Protein AF-A0A2T2XGL0-F1 (afdb_monomer_lite)

Foldseek 3Di:
DDPPDDPCPPPDLVRLLVVALVPDQPLAQVSLVSLLVSLVPDDPVNLVVLVVVLVPPPDDLSSNVSSLSSNLSNCLVVVPLVVNVVSCVPCVVVCVPRLQSLVSLLSNLVVDPDPVSLVSNLVSLLSSCVSNVQHLVSLLSNLQSLLVCVLVVHDDDPVSLVSSLVSLVSSCVNPVLQLSSLQSNLSSCLSVVNLVSSLVSLVSSLVSQDPVDPCRVVVNVVSVVSNVSSVVSNVVVVVVVVVVVVVVVVVVVVVVVVVVVVVVVVVVVVVVLVVVLVVVLVVLVVVLVVCLVVVLVVLVVPDDPVLSVLVSLLSQLVSLLVSLVVVVVSDDPDDDDDVVSVVSNVSSVVSNVVSVPD

Secondary structure (DSSP, 8-state):
------TTTTS-HHHHHHHHHTS--TTSHHHHHHHHHHHTT--HHHHHHHHHHHHSTTS-HHHHHHHHHHHHHHHHHTT-HHHHHHHHHHHHHHHTTSTTHHHHHHHHHTTS-SHHHHHHHHHHHHHHHHH-TT-HHHHHHHHHHHHHHHHTT----HHHHHHHHHHHHHHHHH-SS-HHHHHHHHHHHHHTT-HHHHHHHHHHHHHH--TTSTTHHHHHHHHHHHHHHHHHHHHHHHHHHHHHHHHHHHHHHHHHHHHHHHHHHHHHHHHHHHHHHHHHHHHHHHHHHHHHHHHHHHHHHHS-HHHHHHHHHHHHHHHHHHHHHHHHHTSPTT----HHHHHHHHHHHHHHHHHH--

Sequence (358 aa):
MDTHTPPWSNDSVDDAISAIVTDNDPSTREFEHRLTTIATHLTLNDVNALEERLLKESASPTMRYILFYLLHIYYRRTHNYAPLKSLMDRYSQEFQQQPSFPHLLSLFYRQTDSVQANEQALEEAQLASQNCPRHAGVLNNFAEIVATLGERDQEISSHTLEEAMTAIQEAIVLDRSYPKFYCTKGRLMALSGDYDAARSLIQQAINLEDATESDYAVRLGDYQSYLLAVLIMKFKRDLHAEVTQAHQDIASHRHSIDETLTKQQAALDSTLSSAQSSNLQFLGFFTALLSFVVGSTQILSHEPLAVAEHLIMTLGGVMLMVLVGFTMVMRPAGQSWPKSYWAGLAVGVMLTLGGLVH

pLDDT: mean 89.21, std 11.61, range [30.72, 98.69]

InterPro domains:
  IPR011990 Tetratricopeptide-like helical domain superfamily [G3DSA:1.25.40.10] (66-252)
  IPR011990 Tetratricopeptide-like helical domain superfamily [SSF48452] (118-210)

Organism: NCBI:txid453960

Structure (mmCIF, N/CA/C/O backbone):
data_AF-A0A2T2XGL0-F1
#
_entry.id   AF-A0A2T2XGL0-F1
#
loop_
_atom_site.group_PDB
_atom_site.id
_atom_site.type_symbol
_atom_site.label_atom_id
_atom_site.label_alt_id
_atom_site.label_comp_id
_atom_site.label_asym_id
_atom_site.label_entity_id
_atom_site.label_seq_id
_atom_site.pdbx_PDB_ins_code
_atom_site.Cartn_x
_atom_site.Cartn_y
_atom_site.Cartn_z
_atom_site.occupancy
_atom_site.B_iso_or_equiv
_atom_site.auth_seq_id
_atom_site.auth_comp_id
_atom_site.auth_asym_id
_atom_site.auth_atom_id
_atom_site.pdbx_PDB_model_num
ATOM 1 N N . MET A 1 1 ? 19.100 -29.964 -22.702 1.00 39.34 1 MET A N 1
ATOM 2 C CA . MET A 1 1 ? 19.781 -29.705 -23.985 1.00 39.34 1 MET A CA 1
ATOM 3 C C . MET A 1 1 ? 18.697 -29.290 -24.951 1.00 39.34 1 MET A C 1
ATOM 5 O O . MET A 1 1 ? 17.966 -30.151 -25.405 1.00 39.34 1 MET A O 1
ATOM 9 N N . ASP A 1 2 ? 18.512 -27.977 -25.038 1.00 30.72 2 ASP A N 1
ATOM 10 C CA . ASP A 1 2 ? 17.940 -27.188 -26.137 1.00 30.72 2 ASP A CA 1
ATOM 11 C C . ASP A 1 2 ? 17.823 -25.772 -25.569 1.00 30.72 2 ASP A C 1
ATOM 13 O O . ASP A 1 2 ? 16.795 -25.325 -25.070 1.00 30.72 2 ASP A O 1
ATOM 17 N N . THR A 1 3 ? 18.978 -25.109 -25.497 1.00 34.31 3 THR A N 1
ATOM 18 C CA . THR A 1 3 ? 19.045 -23.676 -25.237 1.00 34.31 3 THR A CA 1
ATOM 19 C C . THR A 1 3 ? 18.507 -23.002 -26.486 1.00 34.31 3 THR A C 1
ATOM 21 O O . THR A 1 3 ? 19.216 -22.918 -27.488 1.00 34.31 3 THR A O 1
ATOM 24 N N . HIS A 1 4 ? 17.250 -22.569 -26.448 1.00 34.41 4 HIS A N 1
ATOM 25 C CA . HIS A 1 4 ? 16.727 -21.618 -27.416 1.00 34.41 4 HIS A CA 1
ATOM 26 C C . HIS A 1 4 ? 17.562 -20.336 -27.314 1.00 34.41 4 HIS A C 1
ATOM 28 O O . HIS A 1 4 ? 17.281 -19.450 -26.513 1.00 34.41 4 HIS A O 1
ATOM 34 N N . THR A 1 5 ? 18.638 -20.258 -28.094 1.00 36.38 5 THR A N 1
ATOM 35 C CA . THR A 1 5 ? 19.296 -18.994 -28.397 1.00 36.38 5 THR A CA 1
ATOM 36 C C . THR A 1 5 ? 18.277 -18.126 -29.132 1.00 36.38 5 THR A C 1
ATOM 38 O O . THR A 1 5 ? 17.705 -18.592 -30.124 1.00 36.38 5 THR A O 1
ATOM 41 N N . PRO A 1 6 ? 18.006 -16.897 -28.660 1.00 35.66 6 PRO A N 1
ATOM 42 C CA . PRO A 1 6 ? 17.132 -15.977 -29.369 1.00 35.66 6 PRO A CA 1
ATOM 43 C C . PRO A 1 6 ? 17.632 -15.772 -30.811 1.00 35.66 6 PRO A C 1
ATOM 45 O O . PRO A 1 6 ? 18.842 -15.830 -31.041 1.00 35.66 6 PRO A O 1
ATOM 48 N N . PRO A 1 7 ? 16.742 -15.507 -31.783 1.00 38.62 7 PRO A N 1
ATOM 49 C CA . PRO A 1 7 ? 17.056 -15.514 -33.221 1.00 38.62 7 PRO A CA 1
ATOM 50 C C . PRO A 1 7 ? 18.083 -14.463 -33.693 1.00 38.62 7 PRO A C 1
ATOM 52 O O . PRO A 1 7 ? 18.380 -14.404 -34.879 1.00 38.62 7 PRO A O 1
ATOM 55 N N . TRP A 1 8 ? 18.638 -13.667 -32.781 1.00 50.47 8 TRP A N 1
ATOM 56 C CA . TRP A 1 8 ? 19.558 -12.550 -33.008 1.00 50.47 8 TRP A CA 1
ATOM 57 C C . TRP A 1 8 ? 20.913 -12.747 -32.306 1.00 50.47 8 TRP A C 1
ATOM 59 O O . TRP A 1 8 ? 21.705 -11.816 -32.221 1.00 50.47 8 TRP A O 1
ATOM 69 N N . SER A 1 9 ? 21.242 -13.958 -31.828 1.00 43.34 9 SER A N 1
ATOM 70 C CA . SER A 1 9 ? 22.533 -14.241 -31.166 1.00 43.34 9 SER A CA 1
ATOM 71 C C . SER A 1 9 ? 23.775 -14.078 -32.064 1.00 43.34 9 SER A C 1
ATOM 73 O O . SER A 1 9 ? 24.886 -14.337 -31.610 1.00 43.34 9 SER A O 1
ATOM 75 N N . ASN A 1 10 ? 23.588 -13.700 -33.331 1.00 45.00 10 ASN A N 1
ATOM 76 C CA . ASN A 1 10 ? 24.632 -13.416 -34.316 1.00 45.00 10 ASN A CA 1
ATOM 77 C C . ASN A 1 10 ? 24.597 -11.970 -34.846 1.00 45.00 10 ASN A C 1
ATOM 79 O O . ASN A 1 10 ? 25.469 -11.615 -35.637 1.00 45.00 10 ASN A O 1
ATOM 83 N N . ASP A 1 11 ? 23.625 -11.157 -34.429 1.00 53.75 11 ASP A N 1
ATOM 84 C CA . ASP A 1 11 ? 23.517 -9.760 -34.843 1.00 53.75 11 ASP A CA 1
ATOM 85 C C . ASP A 1 11 ? 24.312 -8.890 -33.865 1.00 53.75 11 ASP A C 1
ATOM 87 O O . ASP A 1 11 ? 24.274 -9.099 -32.648 1.00 53.75 11 ASP A O 1
ATOM 91 N N . SER A 1 12 ? 25.069 -7.919 -34.378 1.00 73.50 12 SER A N 1
ATOM 92 C CA . SER A 1 12 ? 25.765 -6.980 -33.500 1.00 73.50 12 SER A CA 1
ATOM 93 C C . SER A 1 12 ? 24.741 -6.161 -32.699 1.00 73.50 12 SER A C 1
ATOM 95 O O . SER A 1 12 ? 23.619 -5.934 -33.156 1.00 73.50 12 SER A O 1
ATOM 97 N N . VAL A 1 13 ? 25.111 -5.673 -31.507 1.00 78.88 13 VAL A N 1
ATOM 98 C CA . VAL A 1 13 ? 24.260 -4.753 -30.716 1.00 78.88 13 VAL A CA 1
ATOM 99 C C . VAL A 1 13 ? 23.768 -3.580 -31.581 1.00 78.88 13 VAL A C 1
ATOM 101 O O . VAL A 1 13 ? 22.634 -3.122 -31.435 1.00 78.88 13 VAL A O 1
ATOM 104 N N . ASP A 1 14 ? 24.586 -3.145 -32.541 1.00 78.38 14 ASP A N 1
ATOM 105 C CA . ASP A 1 14 ? 24.249 -2.097 -33.500 1.00 78.38 14 ASP A CA 1
ATOM 106 C C . ASP A 1 14 ? 23.153 -2.495 -34.495 1.00 78.38 14 ASP A C 1
ATOM 108 O O . ASP A 1 14 ? 22.295 -1.662 -34.808 1.00 78.38 14 ASP A O 1
ATOM 112 N N . ASP A 1 15 ? 23.130 -3.741 -34.963 1.00 79.56 15 ASP A N 1
ATOM 113 C CA . ASP A 1 15 ? 22.086 -4.252 -35.858 1.00 79.56 15 ASP A CA 1
ATOM 114 C C . ASP A 1 15 ? 20.748 -4.358 -35.116 1.00 79.56 15 ASP A C 1
ATOM 116 O O . ASP A 1 15 ? 19.715 -3.910 -35.622 1.00 79.56 15 ASP A O 1
ATOM 120 N N . ALA A 1 16 ? 20.773 -4.838 -33.867 1.00 82.50 16 ALA A N 1
ATOM 121 C CA . ALA A 1 16 ? 19.589 -4.923 -33.013 1.00 82.50 16 ALA A CA 1
ATOM 122 C C . ALA A 1 16 ? 18.989 -3.535 -32.713 1.00 82.50 16 ALA A C 1
ATOM 124 O O . ALA A 1 16 ? 17.775 -3.338 -32.813 1.00 82.50 16 ALA A O 1
ATOM 125 N N . ILE A 1 17 ? 19.835 -2.543 -32.406 1.00 83.69 17 ILE A N 1
ATOM 126 C CA . ILE A 1 17 ? 19.406 -1.151 -32.200 1.00 83.69 17 ILE A CA 1
ATOM 127 C C . ILE A 1 17 ? 18.889 -0.537 -33.509 1.00 83.69 17 ILE A C 1
ATOM 129 O O . ILE A 1 17 ? 17.881 0.171 -33.505 1.00 83.69 17 ILE A O 1
ATOM 133 N N . SER A 1 18 ? 19.530 -0.814 -34.646 1.00 81.94 18 SER A N 1
ATOM 134 C CA . SER A 1 18 ? 19.107 -0.282 -35.950 1.00 81.94 18 SER A CA 1
ATOM 135 C C . SER A 1 18 ? 17.760 -0.853 -36.400 1.00 81.94 18 SER A C 1
ATOM 137 O O . SER A 1 18 ? 16.927 -0.118 -36.932 1.00 81.94 18 SER A O 1
ATOM 139 N N . ALA A 1 19 ? 17.496 -2.130 -36.112 1.00 80.69 19 ALA A N 1
ATOM 140 C CA . ALA A 1 19 ? 16.201 -2.765 -36.346 1.00 80.69 19 ALA A CA 1
ATOM 141 C C . ALA A 1 19 ? 15.082 -2.161 -35.483 1.00 80.69 19 ALA A C 1
ATOM 143 O O . ALA A 1 19 ? 13.911 -2.226 -35.850 1.00 80.69 19 ALA A O 1
ATOM 144 N N . ILE A 1 20 ? 15.417 -1.580 -34.328 1.00 81.62 20 ILE A N 1
ATOM 145 C CA . ILE A 1 20 ? 14.467 -0.858 -33.479 1.00 81.62 20 ILE A CA 1
ATOM 146 C C . ILE A 1 20 ? 14.054 0.426 -34.211 1.00 81.62 20 ILE A C 1
ATOM 148 O O . ILE A 1 20 ? 12.880 0.585 -34.503 1.00 81.62 20 ILE A O 1
ATOM 152 N N . VAL A 1 21 ? 14.988 1.274 -34.658 1.00 76.88 21 VAL A N 1
ATOM 153 C CA . VAL A 1 21 ? 14.730 2.605 -35.279 1.00 76.88 21 VAL A CA 1
ATOM 154 C C . VAL A 1 21 ? 13.596 2.668 -36.317 1.00 76.88 21 VAL A C 1
ATOM 156 O O . VAL A 1 21 ? 12.961 3.713 -36.448 1.00 76.88 21 VAL A O 1
ATOM 159 N N . THR A 1 22 ? 13.356 1.594 -37.068 1.00 66.56 22 THR A N 1
ATOM 160 C CA . THR A 1 22 ? 12.398 1.567 -38.185 1.00 66.56 22 THR A CA 1
ATOM 161 C C . THR A 1 22 ? 10.933 1.355 -37.782 1.00 66.56 22 THR A C 1
ATOM 163 O O . THR A 1 22 ? 10.063 1.681 -38.586 1.00 66.56 22 THR A O 1
ATOM 166 N N . ASP A 1 23 ? 10.645 0.889 -36.561 1.00 62.88 23 ASP A N 1
ATOM 167 C CA . ASP A 1 23 ? 9.282 0.578 -36.091 1.00 62.88 23 ASP A CA 1
ATOM 168 C C . ASP A 1 23 ? 9.142 0.862 -34.582 1.00 62.88 23 ASP A C 1
ATOM 170 O O . ASP A 1 23 ? 9.121 -0.049 -33.753 1.00 62.88 23 ASP A O 1
ATOM 174 N N . ASN A 1 24 ? 9.156 2.150 -34.213 1.00 70.25 24 ASN A N 1
ATOM 175 C CA . ASN A 1 24 ? 9.298 2.587 -32.822 1.00 70.25 24 ASN A CA 1
ATOM 176 C C . ASN A 1 24 ? 8.317 3.668 -32.415 1.00 70.25 24 ASN A C 1
ATOM 178 O O . ASN A 1 24 ? 8.579 4.862 -32.571 1.00 70.25 24 ASN A O 1
ATOM 182 N N . ASP A 1 25 ? 7.253 3.236 -31.762 1.00 87.50 25 ASP A N 1
ATOM 183 C CA . ASP A 1 25 ? 6.518 4.093 -30.853 1.00 87.50 25 ASP A CA 1
ATOM 184 C C . ASP A 1 25 ? 7.007 3.817 -29.420 1.00 87.50 25 ASP A C 1
ATOM 186 O O . ASP A 1 25 ? 6.733 2.735 -28.881 1.00 87.50 25 ASP A O 1
ATOM 190 N N . PRO A 1 26 ? 7.730 4.762 -28.785 1.00 88.12 26 PRO A N 1
ATOM 191 C CA . PRO A 1 26 ? 8.216 4.581 -27.425 1.00 88.12 26 PRO A CA 1
ATOM 192 C C . PRO A 1 26 ? 7.118 4.416 -26.374 1.00 88.12 26 PRO A C 1
ATOM 194 O O . PRO A 1 26 ? 7.400 3.957 -25.272 1.00 88.12 26 PRO A O 1
ATOM 197 N N . SER A 1 27 ? 5.864 4.742 -26.707 1.00 90.19 27 SER A N 1
ATOM 198 C CA . SER A 1 27 ? 4.715 4.510 -25.830 1.00 90.19 27 SER A CA 1
ATOM 199 C C . SER A 1 27 ? 4.264 3.043 -25.777 1.00 90.19 27 SER A C 1
ATOM 201 O O . SER A 1 27 ? 3.364 2.700 -25.008 1.00 90.19 27 SER A O 1
ATOM 203 N N . THR A 1 28 ? 4.868 2.151 -26.571 1.00 92.56 28 THR A N 1
ATOM 204 C CA . THR A 1 28 ? 4.429 0.755 -26.698 1.00 92.56 28 THR A CA 1
ATOM 205 C C . THR A 1 28 ? 5.227 -0.214 -25.834 1.00 92.56 28 THR A C 1
ATOM 207 O O . THR A 1 28 ? 6.433 -0.082 -25.635 1.00 92.56 28 THR A O 1
ATOM 210 N N . ARG A 1 29 ? 4.546 -1.271 -25.373 1.00 90.56 29 ARG A N 1
ATOM 211 C CA . ARG A 1 29 ? 5.180 -2.353 -24.607 1.00 90.56 29 ARG A CA 1
ATOM 212 C C . ARG A 1 29 ? 6.226 -3.120 -25.416 1.00 90.56 29 ARG A C 1
ATOM 214 O O . ARG A 1 29 ? 7.225 -3.550 -24.848 1.00 90.56 29 ARG A O 1
ATOM 221 N N . GLU A 1 30 ? 6.002 -3.283 -26.717 1.00 90.81 30 GLU A N 1
ATOM 222 C CA . GLU A 1 30 ? 6.933 -3.980 -27.609 1.00 90.81 30 GLU A CA 1
ATOM 223 C C . GLU A 1 30 ? 8.279 -3.251 -27.685 1.00 90.81 30 GLU A C 1
ATOM 225 O O . GLU A 1 30 ? 9.334 -3.877 -27.578 1.00 90.81 30 GLU A O 1
ATOM 230 N N . PHE A 1 31 ? 8.249 -1.917 -27.771 1.00 92.25 31 PHE A N 1
ATOM 231 C CA . PHE A 1 31 ? 9.451 -1.091 -27.740 1.00 92.25 31 PHE A CA 1
ATOM 232 C C . PHE A 1 31 ? 10.274 -1.325 -26.463 1.00 92.25 31 PHE A C 1
ATOM 234 O O . PHE A 1 31 ? 11.459 -1.661 -26.542 1.00 92.25 31 PHE A O 1
ATOM 241 N N . GLU A 1 32 ? 9.651 -1.225 -25.282 1.00 93.12 32 GLU A N 1
ATOM 242 C CA . GLU A 1 32 ? 10.345 -1.469 -24.009 1.00 93.12 32 GLU A CA 1
ATOM 243 C C . GLU A 1 32 ? 10.864 -2.913 -23.910 1.00 93.12 32 GLU A C 1
ATOM 245 O O . GLU A 1 32 ? 11.978 -3.144 -23.431 1.00 93.12 32 GLU A O 1
ATOM 250 N N . HIS A 1 33 ? 10.076 -3.894 -24.355 1.00 91.00 33 HIS A N 1
ATOM 251 C CA . HIS A 1 33 ? 10.442 -5.306 -24.280 1.00 91.00 33 HIS A CA 1
ATOM 252 C C . HIS A 1 33 ? 11.686 -5.618 -25.123 1.00 91.00 33 HIS A C 1
ATOM 254 O O . HIS A 1 33 ? 12.617 -6.266 -24.634 1.00 91.00 33 HIS A O 1
ATOM 260 N N . ARG A 1 34 ? 11.757 -5.091 -26.353 1.00 91.56 34 ARG A N 1
ATOM 261 C CA . ARG A 1 34 ? 12.933 -5.225 -27.227 1.00 91.56 34 ARG A CA 1
ATOM 262 C C . ARG A 1 34 ? 14.176 -4.601 -26.595 1.00 91.56 34 ARG A C 1
ATOM 264 O O . ARG A 1 34 ? 15.222 -5.243 -26.552 1.00 91.56 34 ARG A O 1
ATOM 271 N N . LEU A 1 35 ? 14.064 -3.398 -26.027 1.00 93.50 35 LEU A N 1
ATOM 272 C CA . LEU A 1 35 ? 15.191 -2.762 -25.332 1.00 93.50 35 LEU A CA 1
ATOM 273 C C . LEU A 1 35 ? 15.606 -3.508 -24.066 1.00 93.50 35 LEU A C 1
ATOM 275 O O . LEU A 1 35 ? 16.796 -3.635 -23.791 1.00 93.50 35 LEU A O 1
ATOM 279 N N . THR A 1 36 ? 14.645 -4.030 -23.306 1.00 92.19 36 THR A N 1
ATOM 280 C CA . THR A 1 36 ? 14.924 -4.832 -22.109 1.00 92.19 36 THR A CA 1
ATOM 281 C C . THR A 1 36 ? 15.683 -6.097 -22.473 1.00 92.19 36 THR A C 1
ATOM 283 O O . THR A 1 36 ? 16.650 -6.441 -21.799 1.00 92.19 36 THR A O 1
ATOM 286 N N . THR A 1 37 ? 15.281 -6.731 -23.571 1.00 90.94 37 THR A N 1
ATOM 287 C CA . THR A 1 37 ? 15.949 -7.900 -24.132 1.00 90.94 37 THR A CA 1
ATOM 288 C C . THR A 1 37 ? 17.377 -7.571 -24.564 1.00 90.94 37 THR A C 1
ATOM 290 O O . THR A 1 37 ? 18.281 -8.332 -24.270 1.00 90.94 37 THR A O 1
ATOM 293 N N . ILE A 1 38 ? 17.642 -6.424 -25.194 1.00 92.00 38 ILE A N 1
ATOM 294 C CA . ILE A 1 38 ? 19.028 -6.031 -25.508 1.00 92.00 38 ILE A CA 1
ATOM 295 C C . ILE A 1 38 ? 19.820 -5.784 -24.215 1.00 92.00 38 ILE A C 1
ATOM 297 O O . ILE A 1 38 ? 20.930 -6.291 -24.055 1.00 92.00 38 ILE A O 1
ATOM 301 N N . ALA A 1 39 ? 19.238 -5.050 -23.260 1.00 92.81 39 ALA A N 1
ATOM 302 C CA . ALA A 1 39 ? 19.899 -4.665 -22.016 1.00 92.81 39 ALA A CA 1
ATOM 303 C C . ALA A 1 39 ? 20.373 -5.855 -21.168 1.00 92.81 39 ALA A C 1
ATOM 305 O O . ALA A 1 39 ? 21.353 -5.714 -20.439 1.00 92.81 39 ALA A O 1
ATOM 306 N N . THR A 1 40 ? 19.713 -7.018 -21.237 1.00 89.19 40 THR A N 1
ATOM 307 C CA . THR A 1 40 ? 20.129 -8.219 -20.489 1.00 89.19 40 THR A CA 1
ATOM 308 C C . THR A 1 40 ? 21.404 -8.866 -21.016 1.00 89.19 40 THR A C 1
ATOM 310 O O . THR A 1 40 ? 22.008 -9.651 -20.290 1.00 89.19 40 THR A O 1
ATOM 313 N N . HIS A 1 41 ? 21.830 -8.536 -22.238 1.00 89.00 41 HIS A N 1
ATOM 314 C CA . HIS A 1 41 ? 23.012 -9.122 -22.874 1.00 89.00 41 HIS A CA 1
ATOM 315 C C . HIS A 1 41 ? 24.157 -8.124 -23.090 1.00 89.00 41 HIS A C 1
ATOM 317 O O . HIS A 1 41 ? 25.203 -8.516 -23.604 1.00 89.00 41 HIS A O 1
ATOM 323 N N . LEU A 1 42 ? 23.993 -6.859 -22.688 1.00 90.88 42 LEU A N 1
ATOM 324 C CA . LEU A 1 42 ? 25.050 -5.855 -22.809 1.00 90.88 42 LEU A CA 1
ATOM 325 C C . LEU A 1 42 ? 26.241 -6.178 -21.900 1.00 90.88 42 LEU A C 1
ATOM 327 O O . LEU A 1 42 ? 26.086 -6.441 -20.706 1.00 90.88 42 LEU A O 1
ATOM 331 N N . THR A 1 43 ? 27.446 -6.080 -22.458 1.00 90.00 43 THR A N 1
ATOM 332 C CA . THR A 1 43 ? 28.698 -6.078 -21.697 1.00 90.00 43 THR A CA 1
ATOM 333 C C . THR A 1 43 ? 29.081 -4.657 -21.277 1.00 90.00 43 THR A C 1
ATOM 335 O O . THR A 1 43 ? 28.589 -3.669 -21.822 1.00 90.00 43 THR A O 1
ATOM 338 N N . LEU A 1 44 ? 30.027 -4.523 -20.340 1.00 88.25 44 LEU A N 1
ATOM 339 C CA . LEU A 1 44 ? 30.550 -3.210 -19.942 1.00 88.25 44 LEU A CA 1
ATOM 340 C C . LEU A 1 44 ? 31.176 -2.443 -21.123 1.00 88.25 44 LEU A C 1
ATOM 342 O O . LEU A 1 44 ? 31.074 -1.220 -21.186 1.00 88.25 44 LEU A O 1
ATOM 346 N N . ASN A 1 45 ? 31.798 -3.154 -22.068 1.00 89.38 45 ASN A N 1
ATOM 347 C CA . ASN A 1 45 ? 32.368 -2.538 -23.266 1.00 89.38 45 ASN A CA 1
ATOM 348 C C . ASN A 1 45 ? 31.275 -1.982 -24.183 1.00 89.38 45 ASN A C 1
ATOM 350 O O . ASN A 1 45 ? 31.427 -0.869 -24.684 1.00 89.38 45 ASN A O 1
ATOM 354 N N . ASP A 1 46 ? 30.170 -2.716 -24.351 1.00 91.56 46 ASP A N 1
ATOM 355 C CA . ASP A 1 46 ? 29.025 -2.248 -25.138 1.00 91.56 46 ASP A CA 1
ATOM 356 C C . ASP A 1 46 ? 28.430 -0.990 -24.507 1.00 91.56 46 ASP A C 1
ATOM 358 O O . ASP A 1 46 ? 28.208 0.002 -25.192 1.00 91.56 46 ASP A O 1
ATOM 362 N N . VAL A 1 47 ? 28.248 -0.985 -23.185 1.00 93.12 47 VAL A N 1
ATOM 363 C CA . VAL A 1 47 ? 27.719 0.171 -22.443 1.00 93.12 47 VAL A CA 1
ATOM 364 C C . VAL A 1 47 ? 28.594 1.405 -22.644 1.00 93.12 47 VAL A C 1
ATOM 366 O O . VAL A 1 47 ? 28.072 2.453 -23.017 1.00 93.12 47 VAL A O 1
ATOM 369 N N . ASN A 1 48 ? 29.915 1.280 -22.489 1.00 90.62 48 ASN A N 1
ATOM 370 C CA . ASN A 1 48 ? 30.843 2.392 -22.715 1.00 90.62 48 ASN A CA 1
ATOM 371 C C . ASN A 1 48 ? 30.751 2.931 -24.156 1.00 90.62 48 ASN A C 1
ATOM 373 O O . ASN A 1 48 ? 30.753 4.145 -24.367 1.00 90.62 48 ASN A O 1
ATOM 377 N N . ALA A 1 49 ? 30.632 2.045 -25.151 1.00 89.88 49 ALA A N 1
ATOM 378 C CA . ALA A 1 49 ? 30.473 2.441 -26.549 1.00 89.88 49 ALA A CA 1
ATOM 379 C C . ALA A 1 49 ? 29.129 3.150 -26.806 1.00 89.88 49 ALA A C 1
ATOM 381 O O . ALA A 1 49 ? 29.077 4.142 -27.538 1.00 89.88 49 ALA A O 1
ATOM 382 N N . LEU A 1 50 ? 28.043 2.683 -26.180 1.00 91.75 50 LEU A N 1
ATOM 383 C CA . LEU A 1 50 ? 26.716 3.299 -26.267 1.00 91.75 50 LEU A CA 1
ATOM 384 C C . LEU A 1 50 ? 26.685 4.680 -25.600 1.00 91.75 50 LEU A C 1
ATOM 386 O O . LEU A 1 50 ? 26.094 5.607 -26.155 1.00 91.75 50 LEU A O 1
ATOM 390 N N . GLU A 1 51 ? 27.355 4.851 -24.458 1.00 91.94 51 GLU A N 1
ATOM 391 C CA . GLU A 1 51 ? 27.516 6.158 -23.812 1.00 91.94 51 GLU A CA 1
ATOM 392 C C . GLU A 1 51 ? 28.299 7.134 -24.691 1.00 91.94 51 GLU A C 1
ATOM 394 O O . GLU A 1 51 ? 27.873 8.274 -24.884 1.00 91.94 51 GLU A O 1
ATOM 399 N N . GLU A 1 52 ? 29.414 6.688 -25.276 1.00 89.62 52 GLU A N 1
ATOM 400 C CA . GLU A 1 52 ? 30.199 7.504 -26.202 1.00 89.62 52 GLU A CA 1
ATOM 401 C C . GLU A 1 52 ? 29.368 7.902 -27.432 1.00 89.62 52 GLU A C 1
ATOM 403 O O . GLU A 1 52 ? 29.430 9.039 -27.906 1.00 89.62 52 GLU A O 1
ATOM 408 N N . ARG A 1 53 ? 28.541 6.984 -27.938 1.00 89.44 53 ARG A N 1
ATOM 409 C CA . ARG A 1 53 ? 27.639 7.238 -29.063 1.00 89.44 53 ARG A CA 1
ATOM 410 C C . ARG A 1 53 ? 26.530 8.228 -28.711 1.00 89.44 53 ARG A C 1
ATOM 412 O O . ARG A 1 53 ? 26.215 9.075 -29.541 1.00 89.44 53 ARG A O 1
ATOM 419 N N . LEU A 1 54 ? 25.963 8.158 -27.507 1.00 91.19 54 LEU A N 1
ATOM 420 C CA . LEU A 1 54 ? 24.963 9.117 -27.025 1.00 91.19 54 LEU A CA 1
ATOM 421 C C . LEU A 1 54 ? 25.573 10.512 -26.785 1.00 91.19 54 LEU A C 1
ATOM 423 O O . LEU A 1 54 ? 24.921 11.535 -27.009 1.00 91.19 54 LEU A O 1
ATOM 427 N N . LEU A 1 55 ? 26.840 10.567 -26.366 1.00 88.06 55 LEU A N 1
ATOM 428 C CA . LEU A 1 55 ? 27.604 11.807 -26.213 1.00 88.06 55 LEU A CA 1
ATOM 429 C C . LEU A 1 55 ? 27.893 12.498 -27.549 1.00 88.06 55 LEU A C 1
ATOM 431 O O . LEU A 1 55 ? 27.899 13.726 -27.612 1.00 88.06 55 LEU A O 1
ATOM 435 N N . LYS A 1 56 ? 28.119 11.733 -28.620 1.00 82.44 56 LYS A N 1
ATOM 436 C CA . LYS A 1 56 ? 28.361 12.288 -29.955 1.00 82.44 56 LYS A CA 1
ATOM 437 C C . LYS A 1 56 ? 27.076 12.930 -30.497 1.00 82.44 56 LYS A C 1
ATOM 439 O O . LYS A 1 56 ? 26.064 12.269 -30.718 1.00 82.44 56 LYS A O 1
ATOM 444 N N . GLU A 1 57 ? 27.130 14.237 -30.747 1.00 62.81 57 GLU A N 1
ATOM 445 C CA . GLU A 1 57 ? 25.998 15.075 -31.187 1.00 62.81 57 GLU A CA 1
ATOM 446 C C . GLU A 1 57 ? 25.399 14.690 -32.560 1.00 62.81 57 GLU A C 1
ATOM 448 O O . GLU A 1 57 ? 24.383 15.244 -32.964 1.00 62.81 57 GLU A O 1
ATOM 453 N N . SER A 1 58 ? 25.984 13.733 -33.289 1.00 64.25 58 SER A N 1
ATOM 454 C CA . SER A 1 58 ? 25.604 13.391 -34.669 1.00 64.25 58 SER A CA 1
ATOM 455 C C . SER A 1 58 ? 24.526 12.307 -34.822 1.00 64.25 58 SER A C 1
ATOM 457 O O . SER A 1 58 ? 24.137 12.000 -35.950 1.00 64.25 58 SER A O 1
ATOM 459 N N . ALA A 1 59 ? 24.031 11.707 -33.735 1.00 72.25 59 ALA A N 1
ATOM 460 C CA . ALA A 1 59 ? 22.933 10.737 -33.805 1.00 72.25 59 ALA A CA 1
ATOM 461 C C . ALA A 1 59 ? 21.564 11.434 -33.952 1.00 72.25 59 ALA A C 1
ATOM 463 O O . ALA A 1 59 ? 21.328 12.486 -33.361 1.00 72.25 59 ALA A O 1
ATOM 464 N N . SER A 1 60 ? 20.634 10.838 -34.711 1.00 85.50 60 SER A N 1
ATOM 465 C CA . SER A 1 60 ? 19.267 11.371 -34.840 1.00 85.50 60 SER A CA 1
ATOM 466 C C . SER A 1 60 ? 18.551 11.416 -33.476 1.00 85.50 60 SER A C 1
ATOM 468 O O . SER A 1 60 ? 18.832 10.561 -32.630 1.00 85.50 60 SER A O 1
ATOM 470 N N . PRO A 1 61 ? 17.596 12.343 -33.240 1.00 88.44 61 PRO A N 1
ATOM 471 C CA . PRO A 1 61 ? 16.885 12.439 -31.958 1.00 88.44 61 PRO A CA 1
ATOM 472 C C . PRO A 1 61 ? 16.250 11.115 -31.505 1.00 88.44 61 PRO A C 1
ATOM 474 O O . PRO A 1 61 ? 16.344 10.741 -30.340 1.00 88.44 61 PRO A O 1
ATOM 477 N N . THR A 1 62 ? 15.680 10.356 -32.445 1.00 88.50 62 THR A N 1
ATOM 478 C CA . THR A 1 62 ? 15.119 9.021 -32.193 1.00 88.50 62 THR A CA 1
ATOM 479 C C . THR A 1 62 ? 16.185 8.030 -31.729 1.00 88.50 62 THR A C 1
ATOM 481 O O . THR A 1 62 ? 15.983 7.333 -30.739 1.00 88.50 62 THR A O 1
ATOM 484 N N . MET A 1 63 ? 17.340 7.983 -32.404 1.00 89.06 63 MET A N 1
ATOM 485 C CA . MET A 1 63 ? 18.455 7.118 -32.007 1.00 89.06 63 MET A CA 1
ATOM 486 C C . MET A 1 63 ? 18.972 7.489 -30.616 1.00 89.06 63 MET A C 1
ATOM 488 O O . MET A 1 63 ? 19.196 6.614 -29.786 1.00 89.06 63 MET A O 1
ATOM 492 N N . ARG A 1 64 ? 19.122 8.786 -30.337 1.00 92.06 64 ARG A N 1
ATOM 493 C CA . ARG A 1 64 ? 19.567 9.270 -29.026 1.00 92.06 64 ARG A CA 1
ATOM 494 C C . ARG A 1 64 ? 18.608 8.840 -27.918 1.00 92.06 64 ARG A C 1
ATOM 496 O O . ARG A 1 64 ? 19.069 8.344 -26.895 1.00 92.06 64 ARG A O 1
ATOM 503 N N . TYR A 1 65 ? 17.296 8.935 -28.145 1.00 93.69 65 TYR A N 1
ATOM 504 C CA . TYR A 1 65 ? 16.316 8.478 -27.161 1.00 93.69 65 TYR A CA 1
ATOM 505 C C . TYR A 1 65 ? 16.358 6.960 -26.939 1.00 93.69 65 TYR A C 1
ATOM 507 O O . TYR A 1 65 ? 16.297 6.513 -25.797 1.00 93.69 65 TYR A O 1
ATOM 515 N N . ILE A 1 66 ? 16.535 6.163 -27.999 1.00 93.12 66 ILE A N 1
ATOM 516 C CA . ILE A 1 66 ? 16.707 4.704 -27.892 1.00 93.12 66 ILE A CA 1
ATOM 517 C C . ILE A 1 66 ? 17.924 4.359 -27.030 1.00 93.12 66 ILE A C 1
ATOM 519 O O . ILE A 1 66 ? 17.817 3.545 -26.115 1.00 93.12 66 ILE A O 1
ATOM 523 N N . LEU A 1 67 ? 19.070 4.996 -27.293 1.00 93.69 67 LEU A N 1
ATOM 524 C CA . LEU A 1 67 ? 20.300 4.786 -26.524 1.00 93.69 67 LEU A CA 1
ATOM 525 C C . LEU A 1 67 ? 20.118 5.193 -25.058 1.00 93.69 67 LEU A C 1
ATOM 527 O O . LEU A 1 67 ? 20.494 4.443 -24.161 1.00 93.69 67 LEU A O 1
ATOM 531 N N . PHE A 1 68 ? 19.498 6.348 -24.816 1.00 95.81 68 PHE A N 1
ATOM 532 C CA . PHE A 1 68 ? 19.167 6.820 -23.475 1.00 95.81 68 PHE A CA 1
ATOM 533 C C . PHE A 1 68 ? 18.269 5.828 -22.723 1.00 95.81 68 PHE A C 1
ATOM 535 O O . PHE A 1 68 ? 18.586 5.445 -21.598 1.00 95.81 68 PHE A O 1
ATOM 542 N N . TYR A 1 69 ? 17.186 5.363 -23.348 1.00 96.19 69 TYR A N 1
ATOM 543 C CA . TYR A 1 69 ? 16.259 4.400 -22.751 1.00 96.19 69 TYR A CA 1
ATOM 544 C C . TYR A 1 69 ? 16.972 3.072 -22.455 1.00 96.19 69 TYR A C 1
ATOM 546 O O . TYR A 1 69 ? 16.850 2.521 -21.359 1.00 96.19 69 TYR A O 1
ATOM 554 N N . LEU A 1 70 ? 17.765 2.571 -23.405 1.00 95.69 70 LEU A N 1
ATOM 555 C CA . LEU A 1 70 ? 18.525 1.333 -23.250 1.00 95.69 70 LEU A CA 1
ATOM 556 C C . LEU A 1 70 ? 19.502 1.409 -22.067 1.00 95.69 70 LEU A C 1
ATOM 558 O O . LEU A 1 70 ? 19.505 0.522 -21.210 1.00 95.69 70 LEU A O 1
ATOM 562 N N . LEU A 1 71 ? 20.280 2.493 -21.982 1.00 96.62 71 LEU A N 1
ATOM 563 C CA . LEU A 1 71 ? 21.199 2.752 -20.870 1.00 96.62 71 LEU A CA 1
ATOM 564 C C . LEU A 1 71 ? 20.449 2.898 -19.540 1.00 96.62 71 LEU A C 1
ATOM 566 O O . LEU A 1 71 ? 20.888 2.357 -18.526 1.00 96.62 71 LEU A O 1
ATOM 570 N N . HIS A 1 72 ? 19.285 3.554 -19.540 1.00 96.50 72 HIS A N 1
ATOM 571 C CA . HIS A 1 72 ? 18.430 3.653 -18.361 1.00 96.50 72 HIS A CA 1
ATOM 572 C C . HIS A 1 72 ? 17.997 2.266 -17.857 1.00 96.50 72 HIS A C 1
ATOM 574 O O . HIS A 1 72 ? 18.122 1.972 -16.664 1.00 96.50 72 HIS A O 1
ATOM 580 N N . ILE A 1 73 ? 17.507 1.387 -18.745 1.00 95.44 73 ILE A N 1
ATOM 581 C CA . ILE A 1 73 ? 17.141 0.010 -18.374 1.00 95.44 73 ILE A CA 1
ATOM 582 C C . ILE A 1 73 ? 18.359 -0.721 -17.805 1.00 95.44 73 ILE A C 1
ATOM 584 O O . ILE A 1 73 ? 18.250 -1.334 -16.740 1.00 95.44 73 ILE A O 1
ATOM 588 N N . TYR A 1 74 ? 19.500 -0.655 -18.494 1.00 95.56 74 TYR A N 1
ATOM 589 C CA . TYR A 1 74 ? 20.722 -1.338 -18.081 1.00 95.56 74 TYR A CA 1
ATOM 590 C C . TYR A 1 74 ? 21.164 -0.908 -16.676 1.00 95.56 74 TYR A C 1
ATOM 592 O O . TYR A 1 74 ? 21.340 -1.757 -15.796 1.00 95.56 74 TYR A O 1
ATOM 600 N N . TYR A 1 75 ? 21.277 0.399 -16.423 1.00 95.50 75 TYR A N 1
ATOM 601 C CA . TYR A 1 75 ? 21.721 0.908 -15.126 1.00 95.50 75 TYR A CA 1
ATOM 602 C C . TYR A 1 75 ? 20.752 0.593 -13.993 1.00 95.50 75 TYR A C 1
ATOM 604 O O . TYR A 1 75 ? 21.186 0.218 -12.904 1.00 95.50 75 TYR A O 1
ATOM 612 N N . ARG A 1 76 ? 19.442 0.650 -14.250 1.00 93.00 76 ARG A N 1
ATOM 613 C CA . ARG A 1 76 ? 18.430 0.235 -13.273 1.00 93.00 76 ARG A CA 1
ATOM 614 C C . ARG A 1 76 ? 18.554 -1.252 -12.933 1.00 93.00 76 ARG A C 1
ATOM 616 O O . ARG A 1 76 ? 18.551 -1.611 -11.764 1.00 93.00 76 ARG A O 1
ATOM 623 N N . ARG A 1 77 ? 18.674 -2.128 -13.939 1.00 89.69 77 ARG A N 1
ATOM 624 C CA . ARG A 1 77 ? 18.752 -3.591 -13.739 1.00 89.69 77 ARG A CA 1
ATOM 625 C C . ARG A 1 77 ? 20.031 -4.020 -13.024 1.00 89.69 77 ARG A C 1
ATOM 627 O O . ARG A 1 77 ? 20.008 -4.943 -12.218 1.00 89.69 77 ARG A O 1
ATOM 634 N N . THR A 1 78 ? 21.136 -3.337 -13.303 1.00 90.81 78 THR A N 1
ATOM 635 C CA . THR A 1 78 ? 22.431 -3.577 -12.652 1.00 90.81 78 THR A CA 1
ATOM 636 C C . THR A 1 78 ? 22.579 -2.844 -11.316 1.00 90.81 78 THR A C 1
ATOM 638 O O . THR A 1 78 ? 23.628 -2.951 -10.687 1.00 90.81 78 THR A O 1
ATOM 641 N N . HIS A 1 79 ? 21.537 -2.136 -10.856 1.00 89.94 79 HIS A N 1
ATOM 642 C CA . HIS A 1 79 ? 21.519 -1.357 -9.612 1.00 89.94 79 HIS A CA 1
ATOM 643 C C . HIS A 1 79 ? 22.644 -0.305 -9.536 1.00 89.94 79 HIS A C 1
ATOM 645 O O . HIS A 1 79 ? 23.120 0.053 -8.458 1.00 89.94 79 HIS A O 1
ATOM 651 N N . ASN A 1 80 ? 23.084 0.206 -10.690 1.00 92.69 80 ASN A N 1
ATOM 652 C CA . ASN A 1 80 ? 24.159 1.184 -10.780 1.00 92.69 80 ASN A CA 1
ATOM 653 C C . ASN A 1 80 ? 23.583 2.608 -10.834 1.00 92.69 80 ASN A C 1
ATOM 655 O O . ASN A 1 80 ? 23.411 3.210 -11.896 1.00 92.69 80 ASN A O 1
ATOM 659 N N . TYR A 1 81 ? 23.238 3.138 -9.659 1.00 90.75 81 TYR A N 1
ATOM 660 C CA . TYR A 1 81 ? 22.456 4.373 -9.546 1.00 90.75 81 TYR A CA 1
ATOM 661 C C . TYR A 1 81 ? 23.242 5.663 -9.807 1.00 90.75 81 TYR A C 1
ATOM 663 O O . TYR A 1 81 ? 22.647 6.662 -10.205 1.00 90.75 81 TYR A O 1
ATOM 671 N N . ALA A 1 82 ? 24.564 5.675 -9.619 1.00 93.75 82 ALA A N 1
ATOM 672 C CA . ALA A 1 82 ? 25.363 6.881 -9.858 1.00 93.75 82 ALA A CA 1
ATOM 673 C C . ALA A 1 82 ? 25.449 7.249 -11.361 1.00 93.75 82 ALA A C 1
ATOM 675 O O . ALA A 1 82 ? 25.174 8.407 -11.705 1.00 93.75 82 ALA A O 1
ATOM 676 N N . PRO A 1 83 ? 25.731 6.301 -12.279 1.00 94.88 83 PRO A N 1
ATOM 677 C CA . PRO A 1 83 ? 25.591 6.524 -13.717 1.00 94.88 83 PRO A CA 1
ATOM 678 C C . PRO A 1 83 ? 24.153 6.812 -14.136 1.00 94.88 83 PRO A C 1
ATOM 680 O O . PRO A 1 83 ? 23.940 7.727 -14.924 1.00 94.88 83 PRO A O 1
ATOM 683 N N . LEU A 1 84 ? 23.159 6.119 -13.560 1.00 95.38 84 LEU A N 1
ATOM 684 C CA . LEU A 1 84 ? 21.749 6.403 -13.845 1.00 95.38 84 LEU A CA 1
ATOM 685 C C . LEU A 1 84 ? 21.394 7.859 -13.529 1.00 95.38 84 LEU A C 1
ATOM 687 O O . LEU A 1 84 ? 20.823 8.549 -14.366 1.00 95.38 84 LEU A O 1
ATOM 691 N N . LYS A 1 85 ? 21.788 8.355 -12.353 1.00 95.06 85 LYS A N 1
ATOM 692 C CA . LYS A 1 85 ? 21.581 9.754 -11.972 1.00 95.06 85 LYS A CA 1
ATOM 693 C C . LYS A 1 85 ? 22.272 10.706 -12.948 1.00 95.06 85 LYS A C 1
ATOM 695 O O . LYS A 1 85 ? 21.660 11.668 -13.389 1.00 95.06 85 LYS A O 1
ATOM 700 N N . SER A 1 86 ? 23.517 10.418 -13.326 1.00 95.62 86 SER A N 1
ATOM 701 C CA . SER A 1 86 ? 24.272 11.243 -14.282 1.00 95.62 86 SER A CA 1
ATOM 702 C C . SER A 1 86 ? 23.611 11.282 -15.666 1.00 95.62 86 SER A C 1
ATOM 704 O O . SER A 1 86 ? 23.595 12.327 -16.316 1.00 95.62 86 SER A O 1
ATOM 706 N N . LEU A 1 87 ? 23.045 10.154 -16.102 1.00 95.81 87 LEU A N 1
ATOM 707 C CA . LEU A 1 87 ? 22.275 10.030 -17.336 1.00 95.81 87 LEU A CA 1
ATOM 708 C C . LEU A 1 87 ? 20.995 10.880 -17.268 1.00 95.81 87 LEU A C 1
ATOM 710 O O . LEU A 1 87 ? 20.734 11.662 -18.182 1.00 95.81 87 LEU A O 1
ATOM 714 N N . MET A 1 88 ? 20.236 10.778 -16.172 1.00 95.62 88 MET A N 1
ATOM 715 C CA . MET A 1 88 ? 19.017 11.565 -15.962 1.00 95.62 88 MET A CA 1
ATOM 716 C C . MET A 1 88 ? 19.322 13.065 -15.895 1.00 95.62 88 MET A C 1
ATOM 718 O O . MET A 1 88 ? 18.725 13.837 -16.643 1.00 95.62 88 MET A O 1
ATOM 722 N N . ASP A 1 89 ? 20.293 13.484 -15.083 1.00 95.06 89 ASP A N 1
ATOM 723 C CA . ASP A 1 89 ? 20.661 14.896 -14.915 1.00 95.06 89 ASP A CA 1
ATOM 724 C C . ASP A 1 89 ? 21.059 15.550 -16.251 1.00 95.06 89 ASP A C 1
ATOM 726 O O . ASP A 1 89 ? 20.748 16.715 -16.497 1.00 95.06 89 ASP A O 1
ATOM 730 N N . ARG A 1 90 ? 21.735 14.802 -17.134 1.00 95.06 90 ARG A N 1
ATOM 731 C CA . ARG A 1 90 ? 22.226 15.318 -18.418 1.00 95.06 90 ARG A CA 1
ATOM 732 C C . ARG A 1 90 ? 21.141 15.421 -19.487 1.00 95.06 90 ARG A C 1
ATOM 734 O O . ARG A 1 90 ? 21.140 16.389 -20.241 1.00 95.06 90 ARG A O 1
ATOM 741 N N . TYR A 1 91 ? 20.265 14.423 -19.589 1.00 95.31 91 TYR A N 1
ATOM 742 C CA . TYR A 1 91 ? 19.383 14.269 -20.751 1.00 95.31 91 TYR A CA 1
ATOM 743 C C . TYR A 1 91 ? 17.900 14.524 -20.466 1.00 95.31 91 TYR A C 1
ATOM 745 O O . TYR A 1 91 ? 17.099 14.523 -21.400 1.00 95.31 91 TYR A O 1
ATOM 753 N N . SER A 1 92 ? 17.513 14.798 -19.214 1.00 94.25 92 SER A N 1
ATOM 754 C CA . SER A 1 92 ? 16.098 15.010 -18.875 1.00 94.25 92 SER A CA 1
ATOM 755 C C . SER A 1 92 ? 15.449 16.134 -19.683 1.00 94.25 92 SER A C 1
ATOM 757 O O . SER A 1 92 ? 14.358 15.955 -20.216 1.00 94.25 92 SER A O 1
ATOM 759 N N . GLN A 1 93 ? 16.136 17.270 -19.851 1.00 94.62 93 GLN A N 1
ATOM 760 C CA . GLN A 1 93 ? 15.612 18.391 -20.643 1.00 94.62 93 GLN A CA 1
ATOM 761 C C . GLN A 1 93 ? 15.460 18.050 -22.132 1.00 94.62 93 GLN A C 1
ATOM 763 O O . GLN A 1 93 ? 14.546 18.552 -22.782 1.00 94.62 93 GLN A O 1
ATOM 768 N N . GLU A 1 94 ? 16.339 17.202 -22.673 1.00 94.19 94 GLU A N 1
ATOM 769 C CA . GLU A 1 94 ? 16.302 16.798 -24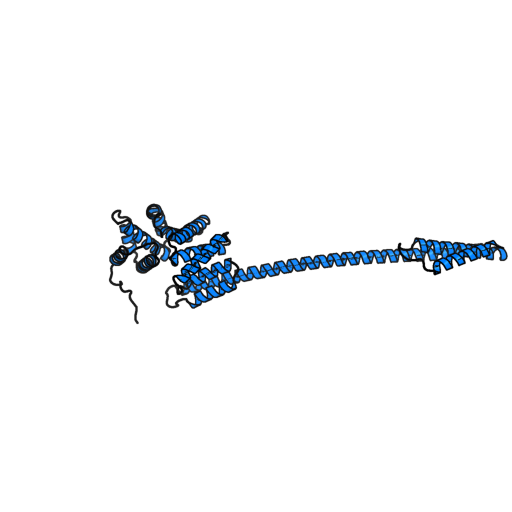.082 1.00 94.19 94 GLU A CA 1
ATOM 770 C C . GLU A 1 94 ? 15.082 15.913 -24.371 1.00 94.19 94 GLU A C 1
ATOM 772 O O . GLU A 1 94 ? 14.416 16.082 -25.392 1.00 94.19 94 GLU A O 1
ATOM 777 N N . PHE A 1 95 ? 14.760 14.991 -23.459 1.00 95.31 95 PHE A N 1
ATOM 778 C CA . PHE A 1 95 ? 13.751 13.956 -23.693 1.00 95.31 95 PHE A CA 1
ATOM 779 C C . PHE A 1 95 ? 12.419 14.170 -22.972 1.00 95.31 95 PHE A C 1
ATOM 781 O O . PHE A 1 95 ? 11.524 13.345 -23.133 1.00 95.31 95 PHE A O 1
ATOM 788 N N . GLN A 1 96 ? 12.234 15.288 -22.264 1.00 94.62 96 GLN A N 1
ATOM 789 C CA . GLN A 1 96 ? 11.008 15.597 -21.510 1.00 94.62 96 GLN A CA 1
ATOM 790 C C . GLN A 1 96 ? 9.703 15.527 -22.326 1.00 94.62 96 GLN A C 1
ATOM 792 O O . GLN A 1 96 ? 8.634 15.341 -21.760 1.00 94.62 96 GLN A O 1
ATOM 797 N N . GLN A 1 97 ? 9.777 15.687 -23.652 1.00 93.69 97 GLN A N 1
ATOM 798 C CA . GLN A 1 97 ? 8.613 15.640 -24.549 1.00 93.69 97 GLN A CA 1
ATOM 799 C C . GLN A 1 97 ? 8.301 14.226 -25.073 1.00 93.69 97 GLN A C 1
ATOM 801 O O . GLN A 1 97 ? 7.335 14.047 -25.811 1.00 93.69 97 GLN A O 1
ATOM 806 N N . GLN A 1 98 ? 9.121 13.220 -24.750 1.00 95.31 98 GLN A N 1
ATOM 807 C CA . GLN A 1 98 ? 8.892 11.846 -25.194 1.00 95.31 98 GLN A CA 1
ATOM 808 C C . GLN A 1 98 ? 7.780 11.190 -24.352 1.00 95.31 98 GLN A C 1
ATOM 810 O O . GLN A 1 98 ? 7.853 11.249 -23.123 1.00 95.31 98 GLN A O 1
ATOM 815 N N . PRO A 1 99 ? 6.793 10.500 -24.961 1.00 94.12 99 PRO A N 1
ATOM 816 C CA . PRO A 1 99 ? 5.633 9.957 -24.240 1.00 94.12 99 PRO A CA 1
ATOM 817 C C . PRO A 1 99 ? 5.981 9.029 -23.069 1.00 94.12 99 PRO A C 1
ATOM 819 O O . PRO A 1 99 ? 5.349 9.090 -22.016 1.00 94.12 99 PRO A O 1
ATOM 822 N N . SER A 1 100 ? 7.012 8.197 -23.235 1.00 95.75 100 SER A N 1
ATOM 823 C CA . SER A 1 100 ? 7.489 7.242 -22.229 1.00 95.75 100 SER A CA 1
ATOM 824 C C . SER A 1 100 ? 8.511 7.824 -21.251 1.00 95.75 100 SER A C 1
ATOM 826 O O . SER A 1 100 ? 8.962 7.124 -20.348 1.00 95.75 100 SER A O 1
ATOM 828 N N . PHE A 1 101 ? 8.921 9.084 -21.397 1.00 97.44 101 PHE A N 1
ATOM 829 C CA . PHE A 1 101 ? 9.917 9.676 -20.505 1.00 97.44 101 PHE A CA 1
ATOM 830 C C . PHE A 1 101 ? 9.443 9.802 -19.043 1.00 97.44 101 PHE A C 1
ATOM 832 O O . PHE A 1 101 ? 10.211 9.399 -18.165 1.00 97.44 101 PHE A O 1
ATOM 839 N N . PRO A 1 102 ? 8.188 10.205 -18.753 1.00 98.19 102 PRO A N 1
ATOM 840 C CA . PRO A 1 102 ? 7.639 10.158 -17.393 1.00 98.19 102 PRO A CA 1
ATOM 841 C C . PRO A 1 102 ? 7.721 8.765 -16.750 1.00 98.19 102 PRO A C 1
ATOM 843 O O . PRO A 1 102 ? 7.993 8.620 -15.558 1.00 98.19 102 PRO A O 1
ATOM 846 N N . HIS A 1 103 ? 7.601 7.692 -17.545 1.00 97.69 103 HIS A N 1
ATOM 847 C CA . HIS A 1 103 ? 7.779 6.335 -17.027 1.00 97.69 103 HIS A CA 1
ATOM 848 C C . HIS A 1 103 ? 9.201 6.127 -16.488 1.00 97.69 103 HIS A C 1
ATOM 850 O O . HIS A 1 103 ? 9.372 5.623 -15.377 1.00 97.69 103 HIS A O 1
ATOM 856 N N . LEU A 1 104 ? 10.219 6.563 -17.233 1.00 96.69 104 LEU A N 1
ATOM 857 C CA . LEU A 1 104 ? 11.618 6.477 -16.813 1.00 96.69 104 LEU A CA 1
ATOM 858 C C . LEU A 1 104 ? 11.889 7.324 -15.563 1.00 96.69 104 LEU A C 1
ATOM 860 O O . LEU A 1 104 ? 12.514 6.832 -14.624 1.00 96.69 104 LEU A O 1
ATOM 864 N N . LEU A 1 105 ? 11.343 8.545 -15.502 1.00 96.62 105 LEU A N 1
ATOM 865 C CA . LEU A 1 105 ? 11.432 9.395 -14.312 1.00 96.62 105 LEU A CA 1
ATOM 866 C C . LEU A 1 105 ? 10.824 8.723 -13.081 1.00 96.62 105 LEU A C 1
ATOM 868 O O . LEU A 1 105 ? 11.485 8.640 -12.047 1.00 96.62 105 LEU A O 1
ATOM 872 N N . SER A 1 106 ? 9.615 8.171 -13.193 1.00 96.94 106 SER A N 1
ATOM 873 C CA . SER A 1 106 ? 8.972 7.493 -12.063 1.00 96.94 106 SER A CA 1
ATOM 874 C C . SER A 1 106 ? 9.795 6.307 -11.541 1.00 96.94 106 SER A C 1
ATOM 876 O O . SER A 1 106 ? 9.938 6.111 -10.334 1.00 96.94 106 SER A O 1
ATOM 878 N N . LEU A 1 107 ? 10.412 5.540 -12.447 1.00 95.12 107 LEU A N 1
ATOM 879 C CA . LEU A 1 107 ? 11.272 4.409 -12.108 1.00 95.12 107 LEU A CA 1
ATOM 880 C C . LEU A 1 107 ? 12.568 4.843 -11.422 1.00 95.12 107 LEU A C 1
ATOM 882 O O . LEU A 1 107 ? 13.054 4.104 -10.561 1.00 95.12 107 LEU A O 1
ATOM 886 N N . PHE A 1 108 ? 13.117 5.992 -11.820 1.00 94.56 108 PHE A N 1
ATOM 887 C CA . PHE A 1 108 ? 14.290 6.613 -11.215 1.00 94.56 108 PHE A CA 1
ATOM 888 C C . PHE A 1 108 ? 13.978 7.158 -9.817 1.00 94.56 108 PHE A C 1
ATOM 890 O O . PHE A 1 108 ? 14.656 6.788 -8.857 1.00 94.56 108 PHE A O 1
ATOM 897 N N . TYR A 1 109 ? 12.926 7.970 -9.675 1.00 93.94 109 TYR A N 1
ATOM 898 C CA . TYR A 1 109 ? 12.541 8.561 -8.393 1.00 93.94 109 TYR A CA 1
ATOM 899 C C . TYR A 1 109 ? 12.197 7.505 -7.347 1.00 93.94 109 TYR A C 1
ATOM 901 O O . TYR A 1 109 ? 12.617 7.629 -6.201 1.00 93.94 109 TYR A O 1
ATOM 909 N N . ARG A 1 110 ? 11.570 6.397 -7.756 1.00 88.31 110 ARG A N 1
ATOM 910 C CA . ARG A 1 110 ? 11.276 5.258 -6.874 1.00 88.31 110 ARG A CA 1
ATOM 911 C C . ARG A 1 110 ? 12.515 4.626 -6.221 1.00 88.31 110 ARG A C 1
ATOM 913 O O . ARG A 1 110 ? 12.380 3.952 -5.207 1.00 88.31 110 ARG A O 1
ATOM 920 N N . GLN A 1 111 ? 13.713 4.813 -6.781 1.00 84.25 111 GLN A N 1
ATOM 921 C CA . GLN A 1 111 ? 14.961 4.321 -6.172 1.00 84.25 111 GLN A CA 1
ATOM 922 C C . GLN A 1 111 ? 15.446 5.204 -5.018 1.00 84.25 111 GLN A C 1
ATOM 924 O O . GLN A 1 111 ? 16.347 4.816 -4.276 1.00 84.25 111 GLN A O 1
ATOM 929 N N . THR A 1 112 ? 14.886 6.406 -4.888 1.00 81.75 112 THR A N 1
ATOM 930 C CA . THR A 1 112 ? 15.275 7.385 -3.880 1.00 81.75 112 THR A CA 1
ATOM 931 C C . THR A 1 112 ? 14.252 7.370 -2.754 1.00 81.75 112 THR A C 1
ATOM 933 O O . THR A 1 112 ? 13.088 7.690 -2.960 1.00 81.75 112 THR A O 1
ATOM 936 N N . ASP A 1 113 ? 14.688 7.025 -1.546 1.00 75.31 113 ASP A N 1
ATOM 937 C CA . ASP A 1 113 ? 13.801 6.933 -0.385 1.00 75.31 113 ASP A CA 1
ATOM 938 C C . ASP A 1 113 ? 13.649 8.299 0.306 1.00 75.31 113 ASP A C 1
ATOM 940 O O . ASP A 1 113 ? 14.204 8.555 1.375 1.00 75.31 113 ASP A O 1
ATOM 944 N N . SER A 1 114 ? 12.951 9.228 -0.351 1.00 87.25 114 SER A N 1
ATOM 945 C CA . SER A 1 114 ? 12.610 10.538 0.214 1.00 87.25 114 SER A CA 1
ATOM 946 C C . SER A 1 114 ? 11.159 10.902 -0.090 1.00 87.25 114 SER A C 1
ATOM 948 O O . SER A 1 114 ? 10.599 10.470 -1.093 1.00 87.25 114 SER A O 1
ATOM 950 N N . VAL A 1 115 ? 10.540 1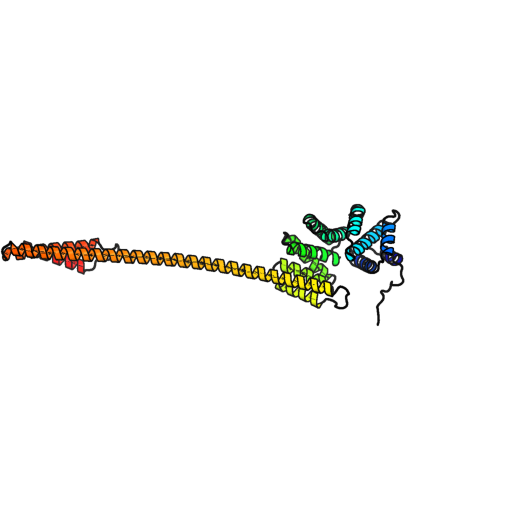1.716 0.772 1.00 85.06 115 VAL A N 1
ATOM 951 C CA . VAL A 1 115 ? 9.143 12.152 0.586 1.00 85.06 115 VAL A CA 1
ATOM 952 C C . VAL A 1 115 ? 8.969 12.868 -0.753 1.00 85.06 115 VAL A C 1
ATOM 954 O O . VAL A 1 115 ? 8.089 12.507 -1.523 1.00 85.06 115 VAL A O 1
ATOM 957 N N . GLN A 1 116 ? 9.874 13.798 -1.069 1.00 88.88 116 GLN A N 1
ATOM 958 C CA . GLN A 1 116 ? 9.861 14.518 -2.340 1.00 88.88 116 GLN A CA 1
ATOM 959 C C . GLN A 1 116 ? 9.998 13.567 -3.537 1.00 88.88 116 GLN A C 1
ATOM 961 O O . GLN A 1 116 ? 9.282 13.709 -4.521 1.00 88.88 116 GLN A O 1
ATOM 966 N N . ALA A 1 117 ? 10.890 12.575 -3.462 1.00 91.25 117 ALA A N 1
ATOM 967 C CA . ALA A 1 117 ? 11.039 11.606 -4.542 1.00 91.25 117 ALA A CA 1
ATOM 968 C C . ALA A 1 117 ? 9.792 10.721 -4.697 1.00 91.25 117 ALA A C 1
ATOM 970 O O . ALA A 1 117 ? 9.436 10.379 -5.818 1.00 91.25 117 ALA A O 1
ATOM 971 N N . ASN A 1 118 ? 9.098 10.385 -3.608 1.00 91.31 118 ASN A N 1
ATOM 972 C CA . ASN A 1 118 ? 7.849 9.624 -3.664 1.00 91.31 118 ASN A CA 1
ATOM 973 C C . ASN A 1 118 ? 6.725 10.410 -4.354 1.00 91.31 118 ASN A C 1
ATOM 975 O O . ASN A 1 118 ? 6.029 9.846 -5.197 1.00 91.31 118 ASN A O 1
ATOM 979 N N . GLU A 1 119 ? 6.584 11.701 -4.040 1.00 92.12 119 GLU A N 1
ATOM 980 C CA . GLU A 1 119 ? 5.632 12.601 -4.708 1.00 92.12 119 GLU A CA 1
ATOM 981 C C . GLU A 1 119 ? 5.933 12.687 -6.210 1.00 92.12 119 GLU A C 1
ATOM 983 O O . GLU A 1 119 ? 5.062 12.414 -7.035 1.00 92.12 119 GLU A O 1
ATOM 988 N N . GLN A 1 120 ? 7.197 12.933 -6.571 1.00 94.88 120 GLN A N 1
ATOM 989 C CA . GLN A 1 120 ? 7.627 12.978 -7.971 1.00 94.88 120 GLN A CA 1
ATOM 990 C C . GLN A 1 120 ? 7.428 11.636 -8.684 1.00 94.88 120 GLN A C 1
ATOM 992 O O . GLN A 1 120 ? 6.998 11.597 -9.833 1.00 94.88 120 GLN A O 1
ATOM 997 N N . ALA A 1 121 ? 7.710 10.512 -8.020 1.00 96.12 121 ALA A N 1
ATOM 998 C CA . ALA A 1 121 ? 7.489 9.193 -8.597 1.00 96.12 121 ALA A CA 1
ATOM 999 C C . ALA A 1 121 ? 6.009 8.967 -8.927 1.00 96.12 121 ALA A C 1
ATOM 1001 O O . ALA A 1 121 ? 5.705 8.414 -9.984 1.00 96.12 121 ALA A O 1
ATOM 1002 N N . LEU A 1 122 ? 5.103 9.393 -8.042 1.00 96.69 122 LEU A N 1
ATOM 1003 C CA . LEU A 1 122 ? 3.664 9.261 -8.236 1.00 96.69 122 LEU A CA 1
ATOM 1004 C C . LEU A 1 122 ? 3.159 10.141 -9.384 1.00 96.69 122 LEU A C 1
ATOM 1006 O O . LEU A 1 122 ? 2.479 9.624 -10.270 1.00 96.69 122 LEU A O 1
ATOM 1010 N N . GLU A 1 123 ? 3.523 11.426 -9.394 1.00 96.75 123 GLU A N 1
ATOM 1011 C CA . GLU A 1 123 ? 3.134 12.376 -10.447 1.00 96.75 123 GLU A CA 1
ATOM 1012 C C . GLU A 1 123 ? 3.583 11.886 -11.830 1.00 96.75 123 GLU A C 1
ATOM 1014 O O . GLU A 1 123 ? 2.783 11.786 -12.763 1.00 96.75 123 GLU A O 1
ATOM 1019 N N . GLU A 1 124 ? 4.852 11.491 -11.947 1.00 98.12 124 GL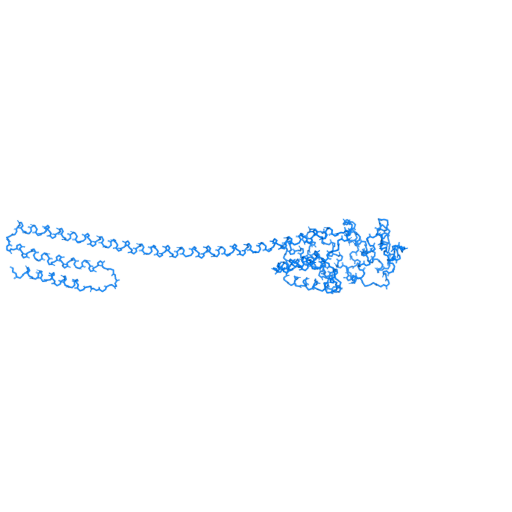U A N 1
ATOM 1020 C CA . GLU A 1 124 ? 5.428 11.022 -13.206 1.00 98.12 124 GLU A CA 1
ATOM 1021 C C . GLU A 1 124 ? 4.835 9.679 -13.647 1.00 98.12 124 GLU A C 1
ATOM 1023 O O . GLU A 1 124 ? 4.635 9.443 -14.839 1.00 98.12 124 GLU A O 1
ATOM 1028 N N . ALA A 1 125 ? 4.499 8.789 -12.708 1.00 98.12 125 ALA A N 1
ATOM 1029 C CA . ALA A 1 125 ? 3.854 7.524 -13.043 1.00 98.12 125 ALA A CA 1
ATOM 1030 C C . ALA A 1 125 ? 2.409 7.716 -13.514 1.00 98.12 125 ALA A C 1
ATOM 1032 O O . ALA A 1 125 ? 1.980 7.042 -14.455 1.00 98.12 125 ALA A O 1
ATOM 1033 N N . GLN A 1 126 ? 1.673 8.642 -12.895 1.00 98.19 126 GLN A N 1
ATOM 1034 C CA . GLN A 1 126 ? 0.325 9.000 -13.322 1.00 98.19 126 GLN A CA 1
ATOM 1035 C C . GLN A 1 126 ? 0.365 9.616 -14.725 1.00 98.19 126 GLN A C 1
ATOM 1037 O O . GLN A 1 126 ? -0.340 9.144 -15.619 1.00 98.19 126 GLN A O 1
ATOM 1042 N N . LEU A 1 127 ? 1.261 10.579 -14.967 1.00 98.00 127 LEU A N 1
ATOM 1043 C CA . LEU A 1 127 ? 1.464 11.172 -16.290 1.00 98.00 127 LEU A CA 1
ATOM 1044 C C . LEU A 1 127 ? 1.866 10.119 -17.335 1.00 98.00 127 LEU A C 1
ATOM 1046 O O . LEU A 1 127 ? 1.325 10.093 -18.440 1.00 98.00 127 LEU A O 1
ATOM 1050 N N . ALA A 1 128 ? 2.766 9.197 -16.984 1.00 98.06 128 ALA A N 1
ATOM 1051 C CA . ALA A 1 128 ? 3.157 8.101 -17.864 1.00 98.06 128 ALA A CA 1
ATOM 1052 C C . ALA A 1 128 ? 1.962 7.222 -18.254 1.00 98.06 128 ALA A C 1
ATOM 1054 O O . ALA A 1 128 ? 1.831 6.853 -19.421 1.00 98.06 128 ALA A O 1
ATOM 1055 N N . SER A 1 129 ? 1.086 6.899 -17.296 1.00 97.81 129 SER A N 1
ATOM 1056 C CA . SER A 1 129 ? -0.109 6.084 -17.543 1.00 97.81 129 SER A CA 1
ATOM 1057 C C . SER A 1 129 ? -1.081 6.753 -18.520 1.00 97.81 129 SER A C 1
ATOM 1059 O O . SER A 1 129 ? -1.659 6.077 -19.367 1.00 97.81 129 SER A O 1
ATOM 1061 N N . GLN A 1 130 ? -1.184 8.084 -18.472 1.00 96.81 130 GLN A N 1
ATOM 1062 C CA . GLN A 1 130 ? -2.003 8.879 -19.389 1.00 96.81 130 GLN A CA 1
ATOM 1063 C C . GLN A 1 130 ? -1.370 8.972 -20.783 1.00 96.81 130 GLN A C 1
ATOM 1065 O O . GLN A 1 130 ? -2.071 8.868 -21.789 1.00 96.81 130 GLN A O 1
ATOM 1070 N N . ASN A 1 131 ? -0.044 9.124 -20.851 1.00 96.94 131 ASN A N 1
ATOM 1071 C CA . ASN A 1 131 ? 0.695 9.193 -22.113 1.00 96.94 131 ASN A CA 1
ATOM 1072 C C . ASN A 1 131 ? 0.780 7.834 -22.826 1.00 96.94 131 ASN A C 1
ATOM 1074 O O . ASN A 1 131 ? 0.842 7.785 -24.053 1.00 96.94 131 ASN A O 1
ATOM 1078 N N . CYS A 1 132 ? 0.798 6.735 -22.067 1.00 96.44 132 CYS A N 1
ATOM 1079 C CA . CYS A 1 132 ? 0.976 5.371 -22.568 1.00 96.44 132 CYS A CA 1
ATOM 1080 C C . CYS A 1 132 ? -0.155 4.434 -22.077 1.00 96.44 132 CYS A C 1
ATOM 1082 O O . CYS A 1 132 ? 0.120 3.420 -21.428 1.00 96.44 132 CYS A O 1
ATOM 1084 N N . PRO A 1 133 ? -1.436 4.706 -22.403 1.00 95.38 133 PRO A N 1
ATOM 1085 C CA . PRO A 1 133 ? -2.589 4.031 -21.790 1.00 95.38 133 PRO A CA 1
ATOM 1086 C C . PRO A 1 133 ? -2.740 2.562 -22.201 1.00 95.38 133 PRO A C 1
ATOM 1088 O O . PRO A 1 133 ? -3.501 1.810 -21.609 1.00 95.38 133 PRO A O 1
ATOM 1091 N N . ARG A 1 134 ? -2.021 2.113 -23.235 1.00 94.94 134 ARG A N 1
ATOM 1092 C CA . ARG A 1 134 ? -2.018 0.709 -23.684 1.00 94.94 134 ARG A CA 1
ATOM 1093 C C . ARG A 1 134 ? -0.730 -0.024 -23.336 1.00 94.94 134 ARG A C 1
ATOM 1095 O O . ARG A 1 134 ? -0.453 -1.091 -23.884 1.00 94.94 134 ARG A O 1
ATOM 1102 N N . HIS A 1 135 ? 0.060 0.538 -22.431 1.00 96.44 135 HIS A N 1
ATOM 1103 C CA . HIS A 1 135 ? 1.332 -0.024 -22.034 1.00 96.44 135 HIS A CA 1
ATOM 1104 C C . HIS A 1 135 ? 1.225 -0.695 -20.658 1.00 96.44 135 HIS A C 1
ATOM 1106 O O . HIS A 1 135 ? 1.400 -0.060 -19.621 1.00 96.44 135 HIS A O 1
ATOM 1112 N N . ALA A 1 136 ? 1.064 -2.022 -20.639 1.00 96.44 136 ALA A N 1
ATOM 1113 C CA . ALA A 1 136 ? 0.853 -2.792 -19.405 1.00 96.44 136 ALA A CA 1
ATOM 1114 C C . ALA A 1 136 ? 1.933 -2.564 -18.321 1.00 96.44 136 ALA A C 1
ATOM 1116 O O . ALA A 1 136 ? 1.608 -2.423 -17.146 1.00 96.44 136 ALA A O 1
ATOM 1117 N N . GLY A 1 137 ? 3.212 -2.456 -18.712 1.00 95.69 137 GLY A N 1
ATOM 1118 C CA . GLY A 1 137 ? 4.312 -2.137 -17.787 1.00 95.69 137 GLY A CA 1
ATOM 1119 C C . GLY A 1 137 ? 4.186 -0.765 -17.103 1.00 95.69 137 GLY A C 1
ATOM 1120 O O . GLY A 1 137 ? 4.359 -0.674 -15.889 1.00 95.69 137 GLY A O 1
ATOM 1121 N N . VAL A 1 138 ? 3.823 0.279 -17.857 1.00 97.81 138 VAL A N 1
ATOM 1122 C CA . VAL A 1 138 ? 3.597 1.643 -17.355 1.00 97.81 138 VAL A CA 1
ATOM 1123 C C . VAL A 1 138 ? 2.392 1.688 -16.418 1.00 97.81 138 VAL A C 1
ATOM 1125 O O . VAL A 1 138 ? 2.500 2.203 -15.306 1.00 97.81 138 VAL A O 1
ATOM 1128 N N . LEU A 1 139 ? 1.273 1.087 -16.831 1.00 98.50 139 LEU A N 1
ATOM 1129 C CA . LEU A 1 139 ? 0.055 0.999 -16.024 1.00 98.50 139 LEU A CA 1
ATOM 1130 C C . LEU A 1 139 ? 0.307 0.284 -14.689 1.00 98.50 139 LEU A C 1
ATOM 1132 O O . LEU A 1 139 ? -0.076 0.779 -13.629 1.00 98.50 139 LEU A O 1
ATOM 1136 N N . ASN A 1 140 ? 1.014 -0.851 -14.718 1.00 98.06 140 ASN A N 1
ATOM 1137 C CA . ASN A 1 140 ? 1.404 -1.541 -13.492 1.00 98.06 140 ASN A CA 1
ATOM 1138 C C . ASN A 1 140 ? 2.362 -0.704 -12.640 1.00 98.06 140 ASN A C 1
ATOM 1140 O O . ASN A 1 140 ? 2.248 -0.738 -11.424 1.00 98.06 140 ASN A O 1
ATOM 1144 N N . ASN A 1 141 ? 3.304 0.027 -13.238 1.00 97.62 141 ASN A N 1
ATOM 1145 C CA . ASN A 1 141 ? 4.241 0.856 -12.479 1.00 97.62 141 ASN A CA 1
ATOM 1146 C C . ASN A 1 141 ? 3.522 1.959 -11.686 1.00 97.62 141 ASN A C 1
ATOM 1148 O O . ASN A 1 141 ? 3.840 2.156 -10.516 1.00 97.62 141 ASN A O 1
ATOM 1152 N N . PHE A 1 142 ? 2.520 2.616 -12.278 1.00 98.56 142 PHE A N 1
ATOM 1153 C CA . PHE A 1 142 ? 1.655 3.550 -11.551 1.00 98.56 142 PHE A CA 1
ATOM 1154 C C . PHE A 1 142 ? 0.943 2.869 -10.377 1.00 98.56 142 PHE A C 1
ATOM 1156 O O . PHE A 1 142 ? 1.062 3.308 -9.233 1.00 98.56 142 PHE A O 1
ATOM 1163 N N . ALA A 1 143 ? 0.293 1.736 -10.639 1.00 98.56 143 ALA A N 1
ATOM 1164 C CA . ALA A 1 143 ? -0.407 0.970 -9.616 1.00 98.56 143 ALA A CA 1
ATOM 1165 C C . ALA A 1 143 ? 0.520 0.485 -8.479 1.00 98.56 143 ALA A C 1
ATOM 1167 O O . ALA A 1 143 ? 0.157 0.505 -7.305 1.00 98.56 143 ALA A O 1
ATOM 1168 N N . GLU A 1 144 ? 1.742 0.078 -8.817 1.00 97.44 144 GLU A N 1
ATOM 1169 C CA . GLU A 1 144 ? 2.768 -0.396 -7.887 1.00 97.44 144 GLU A CA 1
ATOM 1170 C C . GLU A 1 144 ? 3.315 0.730 -7.007 1.00 97.44 144 GLU A C 1
ATOM 1172 O O . GLU A 1 144 ? 3.566 0.502 -5.821 1.00 97.44 144 GLU A O 1
ATOM 1177 N N . ILE A 1 145 ? 3.479 1.939 -7.552 1.00 96.88 145 ILE A N 1
ATOM 1178 C CA . ILE A 1 145 ? 3.859 3.120 -6.769 1.00 96.88 145 ILE A CA 1
ATOM 1179 C C . ILE A 1 145 ? 2.751 3.452 -5.773 1.00 96.88 145 ILE A C 1
ATOM 1181 O O . ILE A 1 145 ? 3.033 3.506 -4.579 1.00 96.88 145 ILE A O 1
ATOM 1185 N N . VAL A 1 146 ? 1.495 3.550 -6.217 1.00 97.94 146 VAL A N 1
ATOM 1186 C CA . VAL A 1 146 ? 0.350 3.813 -5.327 1.00 97.94 146 VAL A CA 1
ATOM 1187 C C . VAL A 1 146 ? 0.257 2.781 -4.201 1.00 97.94 146 VAL A C 1
ATOM 1189 O O . VAL A 1 146 ? 0.125 3.156 -3.036 1.00 97.94 146 VAL A O 1
ATOM 1192 N N . ALA A 1 147 ? 0.410 1.492 -4.521 1.00 97.25 147 ALA A N 1
ATOM 1193 C CA . ALA A 1 147 ? 0.439 0.432 -3.515 1.00 97.25 147 ALA A CA 1
ATOM 1194 C C . ALA A 1 147 ? 1.573 0.636 -2.496 1.00 97.25 147 ALA A C 1
ATOM 1196 O O . ALA A 1 147 ? 1.351 0.568 -1.291 1.00 97.25 147 ALA A O 1
ATOM 1197 N N . THR A 1 148 ? 2.782 0.930 -2.979 1.00 95.06 148 THR A N 1
ATOM 1198 C CA . THR A 1 148 ? 3.973 1.105 -2.133 1.00 95.06 148 THR A CA 1
ATOM 1199 C C . THR A 1 148 ? 3.847 2.308 -1.203 1.00 95.06 148 THR A C 1
ATOM 1201 O O . THR A 1 148 ? 4.256 2.228 -0.047 1.00 95.06 148 THR A O 1
ATOM 1204 N N . LEU A 1 149 ? 3.287 3.419 -1.682 1.00 94.56 149 LEU A N 1
ATOM 1205 C CA . LEU A 1 149 ? 3.087 4.613 -0.863 1.00 94.56 149 LEU A CA 1
ATOM 1206 C C . LEU A 1 149 ? 1.992 4.390 0.190 1.00 94.56 149 LEU A C 1
ATOM 1208 O O . LEU A 1 149 ? 2.207 4.703 1.360 1.00 94.56 149 LEU A O 1
ATOM 1212 N N . GLY A 1 150 ? 0.870 3.767 -0.187 1.00 94.44 150 GLY A N 1
ATOM 1213 C CA . GLY A 1 150 ? -0.205 3.442 0.756 1.00 94.44 150 GLY A CA 1
ATOM 1214 C C . GLY A 1 150 ? 0.224 2.454 1.847 1.00 94.44 150 GLY A C 1
ATOM 1215 O O . GLY A 1 150 ? -0.150 2.606 3.005 1.00 94.44 150 GLY A O 1
ATOM 1216 N N . GLU A 1 151 ? 1.069 1.474 1.516 1.00 93.56 151 GLU A N 1
ATOM 1217 C CA . GLU A 1 151 ? 1.652 0.536 2.491 1.00 93.56 151 GLU A CA 1
ATOM 1218 C C . GLU A 1 151 ? 2.616 1.208 3.483 1.00 93.56 151 GLU A C 1
ATOM 1220 O O . GLU A 1 151 ? 2.870 0.669 4.559 1.00 93.56 151 GLU A O 1
ATOM 1225 N N . ARG A 1 152 ? 3.153 2.383 3.134 1.00 90.81 152 ARG A N 1
ATOM 1226 C CA . ARG A 1 152 ? 4.028 3.203 3.987 1.00 90.81 152 ARG A CA 1
ATOM 1227 C C . ARG A 1 152 ? 3.253 4.245 4.801 1.00 90.81 152 ARG A C 1
ATOM 1229 O O . ARG A 1 152 ? 3.856 5.205 5.276 1.00 90.81 152 ARG A O 1
ATOM 1236 N N . ASP A 1 153 ? 1.937 4.072 4.930 1.00 87.06 153 ASP A N 1
ATOM 1237 C CA . ASP A 1 153 ? 1.022 4.999 5.602 1.00 87.06 153 ASP A CA 1
ATOM 1238 C C . ASP A 1 153 ? 1.084 6.438 5.032 1.00 87.06 153 ASP A C 1
ATOM 1240 O O . ASP A 1 153 ? 0.747 7.402 5.724 1.00 87.06 153 ASP A O 1
ATOM 1244 N N . GLN A 1 154 ? 1.511 6.611 3.769 1.00 89.00 154 GLN A N 1
ATOM 1245 C CA . GLN A 1 154 ? 1.369 7.895 3.081 1.00 89.00 154 GLN A CA 1
ATOM 1246 C C . GLN A 1 154 ? -0.084 8.095 2.651 1.00 89.00 154 GLN A C 1
ATOM 1248 O O . GLN A 1 154 ? -0.767 7.154 2.242 1.00 89.00 154 GLN A O 1
ATOM 1253 N N . GLU A 1 155 ? -0.560 9.335 2.738 1.00 88.00 155 GLU A N 1
ATOM 1254 C CA . GLU A 1 155 ? -1.934 9.666 2.380 1.00 88.00 155 GLU A CA 1
ATOM 1255 C C . GLU A 1 155 ? -2.126 9.561 0.862 1.00 88.00 155 GLU A C 1
ATOM 1257 O O . GLU A 1 155 ? -1.563 10.332 0.087 1.00 88.00 155 GLU A O 1
ATOM 1262 N N . ILE A 1 156 ? -2.931 8.587 0.441 1.00 93.44 156 ILE A N 1
ATOM 1263 C CA . ILE A 1 156 ? -3.344 8.399 -0.948 1.00 93.44 156 ILE A CA 1
ATOM 1264 C C . ILE A 1 156 ? -4.820 8.750 -1.046 1.00 93.44 156 ILE A C 1
ATOM 1266 O O . ILE A 1 156 ? -5.655 8.186 -0.336 1.00 93.44 156 ILE A O 1
ATOM 1270 N N . SER A 1 157 ? -5.151 9.675 -1.946 1.00 94.88 157 SER A N 1
ATOM 1271 C CA . SER A 1 157 ? -6.545 10.039 -2.178 1.00 94.88 157 SER A CA 1
ATOM 1272 C C . SER A 1 157 ? -7.336 8.838 -2.711 1.00 94.88 157 SER A C 1
ATOM 1274 O O . SER A 1 157 ? -6.821 8.040 -3.499 1.00 94.88 157 SER A O 1
ATOM 1276 N N . SER A 1 158 ? -8.614 8.724 -2.336 1.00 94.69 158 SER A N 1
ATOM 1277 C CA . SER A 1 158 ? -9.489 7.664 -2.858 1.00 94.69 158 SER A CA 1
ATOM 1278 C C . SER A 1 158 ? -9.554 7.675 -4.388 1.00 94.69 158 SER A C 1
ATOM 1280 O O . SER A 1 158 ? -9.559 6.617 -5.005 1.00 94.69 158 SER A O 1
ATOM 1282 N N . HIS A 1 159 ? -9.510 8.862 -4.999 1.00 96.62 159 HIS A N 1
ATOM 1283 C CA . HIS A 1 159 ? -9.477 9.012 -6.451 1.00 96.62 159 HIS A CA 1
ATOM 1284 C C . HIS A 1 159 ? -8.216 8.390 -7.072 1.00 96.62 159 HIS A C 1
ATOM 1286 O O . HIS A 1 159 ? -8.319 7.588 -7.992 1.00 96.62 159 HIS A O 1
ATOM 1292 N N . THR A 1 160 ? -7.033 8.680 -6.525 1.00 97.38 160 THR A N 1
ATOM 1293 C CA . THR A 1 160 ? -5.762 8.098 -6.993 1.00 97.38 160 THR A CA 1
ATOM 1294 C C . THR A 1 160 ? -5.747 6.575 -6.839 1.00 97.38 160 THR A C 1
ATOM 1296 O O . THR A 1 160 ? -5.244 5.863 -7.709 1.00 97.38 160 THR A O 1
ATOM 1299 N N . LEU A 1 161 ? -6.321 6.055 -5.748 1.00 97.62 161 LEU A N 1
ATOM 1300 C CA . LEU A 1 161 ? -6.450 4.614 -5.533 1.00 97.62 161 LEU A CA 1
ATOM 1301 C C . LEU A 1 161 ? -7.368 3.959 -6.583 1.00 97.62 161 LEU A C 1
ATOM 1303 O O . LEU A 1 161 ? -7.036 2.896 -7.108 1.00 97.62 161 LEU A O 1
ATOM 1307 N N . GLU A 1 162 ? -8.487 4.597 -6.931 1.00 97.88 162 GLU A N 1
ATOM 1308 C CA . GLU A 1 162 ? -9.404 4.139 -7.987 1.00 97.88 162 GLU A CA 1
ATOM 1309 C C . GLU A 1 162 ? -8.765 4.178 -9.386 1.00 97.88 162 GLU A C 1
ATOM 1311 O O . GLU A 1 162 ? -8.925 3.237 -10.173 1.00 97.88 162 GLU A O 1
ATOM 1316 N N . GLU A 1 163 ? -7.993 5.222 -9.696 1.00 98.19 163 GLU A N 1
ATOM 1317 C CA . GLU A 1 163 ? -7.232 5.313 -10.947 1.00 98.19 163 GLU A CA 1
ATOM 1318 C C . GLU A 1 163 ? -6.190 4.192 -11.046 1.00 98.19 163 GLU A C 1
ATOM 1320 O O . GLU A 1 163 ? -6.110 3.506 -12.066 1.00 98.19 163 GLU A O 1
ATOM 1325 N N . ALA A 1 164 ? -5.436 3.937 -9.972 1.00 98.56 164 ALA A N 1
ATOM 1326 C CA . ALA A 1 164 ? -4.473 2.839 -9.908 1.00 98.56 164 ALA A CA 1
ATOM 1327 C C . ALA A 1 164 ? -5.144 1.467 -10.075 1.00 98.56 164 ALA A C 1
ATOM 1329 O O . ALA A 1 164 ? -4.621 0.591 -10.771 1.00 98.56 164 ALA A O 1
ATOM 1330 N N . MET A 1 165 ? -6.325 1.290 -9.477 1.00 98.50 165 MET A N 1
ATOM 1331 C CA . MET A 1 165 ? -7.147 0.092 -9.642 1.00 98.50 165 MET A CA 1
ATOM 1332 C C . MET A 1 165 ? -7.618 -0.106 -11.087 1.00 98.50 165 MET A C 1
ATOM 1334 O O . MET A 1 165 ? -7.636 -1.237 -11.581 1.00 98.50 165 MET A O 1
ATOM 1338 N N . THR A 1 166 ? -7.960 0.978 -11.782 1.00 98.38 166 THR A N 1
ATOM 1339 C CA . THR A 1 166 ? -8.327 0.943 -13.203 1.00 98.38 166 THR A CA 1
ATOM 1340 C C . THR A 1 166 ? -7.114 0.593 -14.064 1.00 98.38 166 THR A C 1
ATOM 1342 O O . THR A 1 166 ? -7.175 -0.350 -14.854 1.00 98.38 166 THR A O 1
ATOM 1345 N N . ALA A 1 167 ? -5.978 1.253 -13.832 1.00 98.50 167 ALA A N 1
ATOM 1346 C CA . ALA A 1 167 ? -4.737 1.013 -14.561 1.00 98.50 167 ALA A CA 1
ATOM 1347 C C . ALA A 1 167 ? -4.259 -0.443 -14.433 1.00 98.50 167 ALA A C 1
ATOM 1349 O O . ALA A 1 167 ? -3.943 -1.088 -15.434 1.00 98.50 167 ALA A O 1
ATOM 1350 N N . ILE A 1 168 ? -4.253 -1.016 -13.221 1.00 98.56 168 ILE A N 1
ATOM 1351 C CA . ILE A 1 168 ? -3.841 -2.418 -13.054 1.00 98.56 168 ILE A CA 1
ATOM 1352 C C . ILE A 1 168 ? -4.835 -3.390 -13.693 1.00 98.56 168 ILE A C 1
ATOM 1354 O O . ILE A 1 168 ? -4.441 -4.432 -14.217 1.00 98.56 168 ILE A O 1
ATOM 1358 N N . GLN A 1 169 ? -6.128 -3.057 -13.691 1.00 98.31 169 GLN A N 1
ATOM 1359 C CA . GLN A 1 169 ? -7.139 -3.868 -14.355 1.00 98.31 169 GLN A CA 1
ATOM 1360 C C . GLN A 1 169 ? -6.942 -3.872 -15.876 1.00 98.31 169 GLN A C 1
ATOM 1362 O O . GLN A 1 169 ? -7.074 -4.928 -16.500 1.00 98.31 169 GLN A O 1
ATOM 1367 N N . GLU A 1 170 ? -6.587 -2.733 -16.465 1.00 98.25 170 GLU A N 1
ATOM 1368 C CA . GLU A 1 170 ? -6.224 -2.625 -17.878 1.00 98.25 170 GLU A CA 1
ATOM 1369 C C . GLU A 1 170 ? -4.924 -3.375 -18.196 1.00 98.25 170 GLU A C 1
ATOM 1371 O O . GLU A 1 170 ? -4.881 -4.123 -19.173 1.00 98.25 170 GLU A O 1
ATOM 1376 N N . ALA A 1 171 ? -3.900 -3.279 -17.341 1.00 98.12 171 ALA A N 1
ATOM 1377 C CA . ALA A 1 171 ? -2.658 -4.040 -17.496 1.00 98.12 171 ALA A CA 1
ATOM 1378 C C . ALA A 1 171 ? -2.914 -5.557 -17.560 1.00 98.12 171 ALA A C 1
ATOM 1380 O O . ALA A 1 171 ? -2.401 -6.230 -18.453 1.00 98.12 171 ALA A O 1
ATOM 1381 N N . ILE A 1 172 ? -3.779 -6.080 -16.680 1.00 97.94 172 ILE A N 1
ATOM 1382 C CA . ILE A 1 172 ? -4.200 -7.493 -16.686 1.00 97.94 172 ILE A CA 1
ATOM 1383 C C . ILE A 1 172 ? -4.967 -7.848 -17.966 1.00 97.94 172 ILE A C 1
ATOM 1385 O O . ILE A 1 172 ? -4.850 -8.962 -18.471 1.00 97.94 172 ILE A O 1
ATOM 1389 N N . VAL A 1 173 ? -5.787 -6.937 -18.501 1.00 97.75 173 VAL A N 1
ATOM 1390 C CA . VAL A 1 173 ? -6.500 -7.177 -19.769 1.00 97.75 173 VAL A CA 1
ATOM 1391 C C . VAL A 1 173 ? -5.519 -7.286 -20.936 1.00 97.75 173 VAL A C 1
ATOM 1393 O O . VAL A 1 173 ? -5.729 -8.134 -21.805 1.00 97.75 173 VAL A O 1
ATOM 1396 N N . LEU A 1 174 ? -4.471 -6.460 -20.942 1.00 96.25 174 LEU A N 1
ATOM 1397 C CA . LEU A 1 174 ? -3.437 -6.440 -21.977 1.00 96.25 174 LEU A CA 1
ATOM 1398 C C . LEU A 1 174 ? -2.533 -7.679 -21.928 1.00 96.25 174 LEU A C 1
ATOM 1400 O O . LEU A 1 174 ? -2.199 -8.214 -22.981 1.00 96.25 174 LEU A O 1
ATOM 1404 N N . ASP A 1 175 ? -2.171 -8.151 -20.734 1.00 94.38 175 ASP A N 1
ATOM 1405 C CA . ASP A 1 175 ? -1.392 -9.377 -20.541 1.00 94.38 175 ASP A CA 1
ATOM 1406 C C . ASP A 1 175 ? -1.835 -10.101 -19.260 1.00 94.38 175 ASP A C 1
ATOM 1408 O O . ASP A 1 175 ? -1.540 -9.703 -18.133 1.00 94.38 175 ASP A O 1
ATOM 1412 N N . ARG A 1 176 ? -2.573 -11.197 -19.460 1.00 94.31 176 ARG A N 1
ATOM 1413 C CA . ARG A 1 176 ? -3.149 -12.027 -18.389 1.00 94.31 176 ARG A CA 1
ATOM 1414 C C . ARG A 1 176 ? -2.169 -13.046 -17.823 1.00 94.31 176 ARG A C 1
ATOM 1416 O O . ARG A 1 176 ? -2.474 -13.679 -16.819 1.00 94.31 176 ARG A O 1
ATOM 1423 N N . SER A 1 177 ? -1.052 -13.280 -18.501 1.00 92.06 177 SER A N 1
ATOM 1424 C CA . SER A 1 177 ? -0.071 -14.278 -18.077 1.00 92.06 177 SER A CA 1
ATOM 1425 C C . SER A 1 177 ? 0.908 -13.729 -17.055 1.00 92.06 177 SER A C 1
ATOM 1427 O O . SER A 1 177 ? 1.529 -14.519 -16.355 1.00 92.06 177 SER A O 1
ATOM 1429 N N . TYR A 1 178 ? 1.041 -12.405 -16.937 1.00 93.44 178 TYR A N 1
ATOM 1430 C CA . TYR A 1 178 ? 2.084 -11.818 -16.109 1.00 93.44 178 TYR A CA 1
ATOM 1431 C C . TYR A 1 178 ? 1.725 -11.814 -14.609 1.00 93.44 178 TYR A C 1
ATOM 1433 O O . TYR A 1 178 ? 0.850 -11.047 -14.182 1.00 93.44 178 TYR A O 1
ATOM 1441 N N . PRO A 1 179 ? 2.407 -12.617 -13.765 1.00 95.81 179 PRO A N 1
ATOM 1442 C CA . PRO A 1 179 ? 2.013 -12.823 -12.367 1.00 95.81 179 PRO A CA 1
ATOM 1443 C C . PRO A 1 179 ? 2.013 -11.539 -11.535 1.00 95.81 179 PRO A C 1
ATOM 1445 O O . PRO A 1 179 ? 1.119 -11.315 -10.712 1.00 95.81 179 PRO A O 1
ATOM 1448 N N . LYS A 1 180 ? 2.979 -10.649 -11.802 1.00 96.06 180 LYS A N 1
ATOM 1449 C CA . LYS A 1 180 ? 3.171 -9.400 -11.056 1.00 96.06 180 LYS A CA 1
ATOM 1450 C C . LYS A 1 180 ? 1.919 -8.528 -11.038 1.00 96.06 180 LYS A C 1
ATOM 1452 O O . LYS A 1 180 ? 1.647 -7.895 -10.022 1.00 96.06 180 LYS A O 1
ATOM 1457 N N . PHE A 1 181 ? 1.126 -8.530 -12.109 1.00 98.06 181 PHE A N 1
ATOM 1458 C CA . PHE A 1 181 ? -0.071 -7.695 -12.172 1.00 98.06 181 PHE A CA 1
ATOM 1459 C C . PHE A 1 181 ? -1.136 -8.114 -11.157 1.00 98.06 181 PHE A C 1
ATOM 1461 O O . PHE A 1 181 ? -1.761 -7.264 -10.520 1.00 98.06 181 PHE A O 1
ATOM 1468 N N . TYR A 1 182 ? -1.305 -9.421 -10.944 1.00 98.50 182 TYR A N 1
ATOM 1469 C CA . TYR A 1 182 ? -2.208 -9.941 -9.919 1.00 98.50 182 TYR A CA 1
ATOM 1470 C C . TYR A 1 182 ? -1.710 -9.591 -8.518 1.00 98.50 182 TYR A C 1
ATOM 1472 O O . TYR A 1 182 ? -2.508 -9.179 -7.677 1.00 98.50 182 TYR A O 1
ATOM 1480 N N . CYS A 1 183 ? -0.397 -9.663 -8.282 1.00 98.31 183 CYS A N 1
ATOM 1481 C CA . CYS A 1 183 ? 0.185 -9.258 -7.006 1.00 98.31 183 CYS A CA 1
ATOM 1482 C C . CYS A 1 183 ? -0.065 -7.769 -6.721 1.00 98.31 183 CYS A C 1
ATOM 1484 O O . CYS A 1 183 ? -0.561 -7.428 -5.649 1.00 98.31 183 CYS A O 1
ATOM 1486 N N . THR A 1 184 ? 0.215 -6.881 -7.682 1.00 98.56 184 THR A N 1
ATOM 1487 C CA . THR A 1 184 ? -0.029 -5.435 -7.543 1.00 98.56 184 THR A CA 1
ATOM 1488 C C . THR A 1 184 ? -1.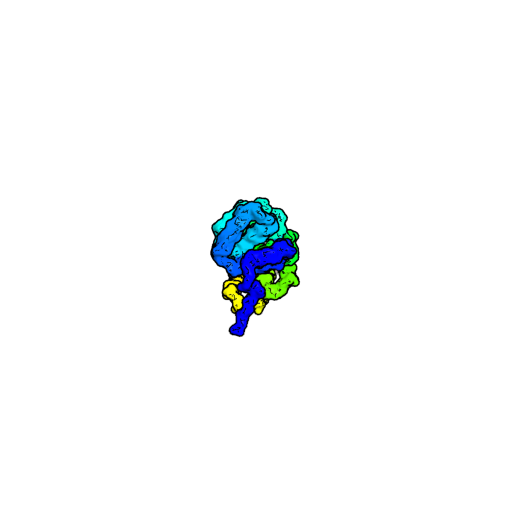507 -5.136 -7.290 1.00 98.56 184 THR A C 1
ATOM 1490 O O . THR A 1 184 ? -1.834 -4.380 -6.377 1.00 98.56 184 THR A O 1
ATOM 1493 N N . LYS A 1 185 ? -2.421 -5.783 -8.027 1.00 98.69 185 LYS A N 1
ATOM 1494 C CA . LYS A 1 185 ? -3.865 -5.639 -7.791 1.00 98.69 185 LYS A CA 1
ATOM 1495 C C . LYS A 1 185 ? -4.259 -6.104 -6.388 1.00 98.69 185 LYS A C 1
ATOM 1497 O O . LYS A 1 185 ? -5.069 -5.456 -5.734 1.00 98.69 185 LYS A O 1
ATOM 1502 N N . GLY A 1 186 ? -3.681 -7.209 -5.916 1.00 98.50 186 GLY A N 1
ATOM 1503 C CA . GLY A 1 186 ? -3.911 -7.707 -4.564 1.00 98.50 186 GLY A CA 1
ATOM 1504 C C . GLY A 1 186 ? -3.483 -6.703 -3.492 1.00 98.50 186 GLY A C 1
ATOM 1505 O O . GLY A 1 186 ? -4.242 -6.446 -2.562 1.00 98.50 186 GLY A O 1
ATOM 1506 N N . ARG A 1 187 ? -2.323 -6.061 -3.662 1.00 98.50 187 ARG A N 1
ATOM 1507 C CA . ARG A 1 187 ? -1.847 -5.001 -2.757 1.00 98.50 187 ARG A CA 1
ATOM 1508 C C . ARG A 1 187 ? -2.820 -3.817 -2.689 1.00 98.50 187 ARG A C 1
ATOM 1510 O O . ARG A 1 187 ? -3.187 -3.387 -1.600 1.00 98.50 187 ARG A O 1
ATOM 1517 N N . LEU A 1 188 ? -3.329 -3.348 -3.829 1.00 98.50 188 LEU A N 1
ATOM 1518 C CA . LEU A 1 188 ? -4.320 -2.261 -3.868 1.00 98.50 188 LEU A CA 1
ATOM 1519 C C . LEU A 1 188 ? -5.681 -2.652 -3.256 1.00 98.50 188 LEU A C 1
ATOM 1521 O O . LEU A 1 188 ? -6.313 -1.840 -2.576 1.00 98.50 188 LEU A O 1
ATOM 1525 N N . MET A 1 189 ? -6.119 -3.905 -3.428 1.00 98.12 189 MET A N 1
ATOM 1526 C CA . MET A 1 189 ? -7.325 -4.423 -2.761 1.00 98.12 189 MET A CA 1
ATOM 1527 C C . MET A 1 189 ? -7.183 -4.410 -1.235 1.00 98.12 189 MET A C 1
ATOM 1529 O O . MET A 1 189 ? -8.138 -4.084 -0.531 1.00 98.12 189 MET A O 1
ATOM 1533 N N . ALA A 1 190 ? -5.984 -4.693 -0.715 1.00 97.75 190 ALA A N 1
ATOM 1534 C CA . ALA A 1 190 ? -5.721 -4.621 0.718 1.00 97.75 190 ALA A CA 1
ATOM 1535 C C . ALA A 1 190 ? -5.804 -3.184 1.253 1.00 97.75 190 ALA A C 1
ATOM 1537 O O . ALA A 1 190 ? -6.375 -2.974 2.323 1.00 97.75 190 ALA A O 1
ATOM 1538 N N . LEU A 1 191 ? -5.316 -2.193 0.496 1.00 96.31 191 LEU A N 1
ATOM 1539 C CA . LEU A 1 191 ? -5.495 -0.773 0.836 1.00 96.31 191 LEU A CA 1
ATOM 1540 C C . LEU A 1 191 ? -6.974 -0.357 0.841 1.00 96.31 191 LEU A C 1
ATOM 1542 O O . LEU A 1 191 ? -7.376 0.476 1.647 1.00 96.31 191 LEU A O 1
ATOM 1546 N N . SER A 1 192 ? -7.797 -0.992 0.004 1.00 95.06 192 SER A N 1
ATOM 1547 C CA . SER A 1 192 ? -9.254 -0.787 -0.031 1.00 95.06 192 SER A CA 1
ATOM 1548 C C . SER A 1 192 ? -10.009 -1.550 1.074 1.00 95.06 192 SER A C 1
ATOM 1550 O O . SER A 1 192 ? -11.228 -1.436 1.185 1.00 95.06 192 SER A O 1
ATOM 1552 N N . GLY A 1 193 ? -9.309 -2.346 1.893 1.00 95.06 193 GLY A N 1
ATOM 1553 C CA . GLY A 1 193 ? -9.880 -3.133 2.990 1.00 95.06 193 GLY A CA 1
ATOM 1554 C C . GLY A 1 193 ? -10.422 -4.516 2.602 1.00 95.06 193 GLY A C 1
ATOM 1555 O O . GLY A 1 193 ? -10.868 -5.257 3.486 1.00 95.06 193 GLY A O 1
ATOM 1556 N N . ASP A 1 194 ? -10.354 -4.902 1.323 1.00 97.38 194 ASP A N 1
ATOM 1557 C CA . ASP A 1 194 ? -10.747 -6.234 0.845 1.00 97.38 194 ASP A CA 1
ATOM 1558 C C . ASP A 1 194 ? -9.564 -7.211 0.914 1.00 97.38 194 ASP A C 1
ATOM 1560 O O . ASP A 1 194 ? -8.922 -7.578 -0.075 1.00 97.38 194 ASP A O 1
ATOM 1564 N N . TYR A 1 195 ? -9.246 -7.624 2.140 1.00 97.94 195 TYR A N 1
ATOM 1565 C CA . TYR A 1 195 ? -8.098 -8.489 2.412 1.00 97.94 195 TYR A CA 1
ATOM 1566 C C . TYR A 1 195 ? -8.249 -9.913 1.864 1.00 97.94 195 TYR A C 1
ATOM 1568 O O . TYR A 1 195 ? -7.245 -10.582 1.610 1.00 97.94 195 TYR A O 1
ATOM 1576 N N . ASP A 1 196 ? -9.479 -10.400 1.689 1.00 97.56 196 ASP A N 1
ATOM 1577 C CA . ASP A 1 196 ? -9.716 -11.754 1.189 1.00 97.56 196 ASP A CA 1
ATOM 1578 C C . ASP A 1 196 ? -9.508 -11.814 -0.329 1.00 97.56 196 ASP A C 1
ATOM 1580 O O . ASP A 1 196 ? -8.800 -12.707 -0.813 1.00 97.56 196 ASP A O 1
ATOM 1584 N N . ALA A 1 197 ? -10.005 -10.818 -1.075 1.00 98.12 197 ALA A N 1
ATOM 1585 C CA . ALA A 1 197 ? -9.676 -10.671 -2.490 1.00 98.12 197 ALA A CA 1
ATOM 1586 C C . ALA A 1 197 ? -8.175 -10.417 -2.694 1.00 98.12 197 ALA A C 1
ATOM 1588 O O . ALA A 1 197 ? -7.556 -11.048 -3.555 1.00 98.12 197 ALA A O 1
ATOM 1589 N N . ALA A 1 198 ? -7.573 -9.555 -1.865 1.00 98.56 198 ALA A N 1
ATOM 1590 C CA . ALA A 1 198 ? -6.140 -9.274 -1.890 1.00 98.56 198 ALA A CA 1
ATOM 1591 C C . ALA A 1 198 ? -5.298 -10.549 -1.769 1.00 98.56 198 ALA A C 1
ATOM 1593 O O . ALA A 1 198 ? -4.452 -10.836 -2.619 1.00 98.56 198 ALA A O 1
ATOM 1594 N N . ARG A 1 199 ? -5.584 -11.361 -0.746 1.00 98.38 199 ARG A N 1
ATOM 1595 C CA . ARG A 1 199 ? -4.928 -12.651 -0.521 1.00 98.38 199 ARG A CA 1
ATOM 1596 C C . ARG A 1 199 ? -5.090 -13.589 -1.715 1.00 98.38 199 ARG A C 1
ATOM 1598 O O . ARG A 1 199 ? -4.115 -14.215 -2.125 1.00 98.38 199 ARG A O 1
ATOM 1605 N N . SER A 1 200 ? -6.301 -13.707 -2.265 1.00 98.38 200 SER A N 1
ATOM 1606 C CA . SER A 1 200 ? -6.560 -14.587 -3.411 1.00 98.38 200 SER A CA 1
ATOM 1607 C C . SER A 1 200 ? -5.741 -14.183 -4.638 1.00 98.38 200 SER A C 1
ATOM 1609 O O . SER A 1 200 ? -5.198 -15.047 -5.323 1.00 98.38 200 SER A O 1
ATOM 1611 N N . LEU A 1 201 ? -5.627 -12.881 -4.907 1.00 98.50 201 LEU A N 1
ATOM 1612 C CA . LEU A 1 201 ? -4.871 -12.346 -6.040 1.00 98.50 201 LEU A CA 1
ATOM 1613 C C . LEU A 1 201 ? -3.358 -12.538 -5.878 1.00 98.50 201 LEU A C 1
ATOM 1615 O O . LEU A 1 201 ? -2.687 -12.933 -6.828 1.00 98.50 201 LEU A O 1
ATOM 1619 N N . ILE A 1 202 ? -2.817 -12.326 -4.676 1.00 98.31 202 ILE A N 1
ATOM 1620 C CA . ILE A 1 202 ? -1.390 -12.573 -4.417 1.00 98.31 202 ILE A CA 1
ATOM 1621 C C . ILE A 1 202 ? -1.084 -14.075 -4.508 1.00 98.31 202 ILE A C 1
ATOM 1623 O O . ILE A 1 202 ? -0.083 -14.467 -5.101 1.00 98.31 202 ILE A O 1
ATOM 1627 N N . GLN A 1 203 ? -1.974 -14.940 -4.011 1.00 97.94 203 GLN A N 1
ATOM 1628 C CA . GLN A 1 203 ? -1.818 -16.386 -4.177 1.00 97.94 203 GLN A CA 1
ATOM 1629 C C . GLN A 1 203 ? -1.894 -16.807 -5.652 1.00 97.94 203 GLN A C 1
ATOM 1631 O O . GLN A 1 203 ? -1.161 -17.699 -6.074 1.00 97.94 203 GLN A O 1
ATOM 1636 N N . GLN A 1 204 ? -2.751 -16.158 -6.444 1.00 97.44 204 GLN A N 1
ATOM 1637 C CA . GLN A 1 204 ? -2.796 -16.360 -7.889 1.00 97.44 204 GLN A CA 1
ATOM 1638 C C . GLN A 1 204 ? -1.468 -15.969 -8.548 1.00 97.44 204 GLN A C 1
ATOM 1640 O O . GLN A 1 204 ? -0.976 -16.738 -9.367 1.00 97.44 204 GLN A O 1
ATOM 1645 N N . ALA A 1 205 ? -0.867 -14.837 -8.168 1.00 97.19 205 ALA A N 1
ATOM 1646 C CA . ALA A 1 205 ? 0.455 -14.443 -8.658 1.00 97.19 205 ALA A CA 1
ATOM 1647 C C . ALA A 1 205 ? 1.517 -15.507 -8.339 1.00 97.19 205 ALA A C 1
ATOM 1649 O O . ALA A 1 205 ? 2.241 -15.937 -9.227 1.00 97.19 205 ALA A O 1
ATOM 1650 N N . ILE A 1 206 ? 1.547 -16.014 -7.103 1.00 96.19 206 ILE A N 1
ATOM 1651 C CA . ILE A 1 206 ? 2.469 -17.089 -6.699 1.00 96.19 206 ILE A CA 1
ATOM 1652 C C . ILE A 1 206 ? 2.283 -18.344 -7.564 1.00 96.19 206 ILE A C 1
ATOM 1654 O O . ILE A 1 206 ? 3.260 -18.966 -7.964 1.00 96.19 206 ILE A O 1
ATOM 1658 N N . ASN A 1 207 ? 1.039 -18.716 -7.867 1.00 94.94 207 ASN A N 1
ATOM 1659 C CA . ASN A 1 207 ? 0.747 -19.923 -8.640 1.00 94.94 207 ASN A CA 1
ATOM 1660 C C . ASN A 1 207 ? 1.062 -19.779 -10.139 1.00 94.94 207 ASN A C 1
ATOM 1662 O O . ASN A 1 207 ? 1.247 -20.791 -10.810 1.00 94.94 207 ASN A O 1
ATOM 1666 N N . LEU A 1 208 ? 1.056 -18.551 -10.665 1.00 94.69 208 LEU A N 1
ATOM 1667 C CA . LEU A 1 208 ? 1.365 -18.257 -12.067 1.00 94.69 208 LEU A CA 1
ATOM 1668 C C . LEU A 1 208 ? 2.867 -18.088 -12.328 1.00 94.69 208 LEU A C 1
ATOM 1670 O O . LEU A 1 208 ? 3.258 -18.029 -13.490 1.00 94.69 208 LEU A O 1
ATOM 1674 N N . GLU A 1 209 ? 3.696 -17.974 -11.289 1.00 92.62 209 GLU A N 1
ATOM 1675 C CA . GLU A 1 209 ? 5.131 -17.750 -11.462 1.00 92.62 209 GLU A CA 1
ATOM 1676 C C . GLU A 1 209 ? 5.854 -18.915 -12.132 1.00 92.62 209 GLU A C 1
ATOM 1678 O O . GLU A 1 209 ? 5.633 -20.088 -11.821 1.00 92.62 209 GLU A O 1
ATOM 1683 N N . ASP A 1 210 ? 6.776 -18.561 -13.024 1.00 90.44 210 ASP A N 1
ATOM 1684 C CA . ASP A 1 210 ? 7.611 -19.524 -13.723 1.00 90.44 210 ASP A CA 1
ATOM 1685 C C . ASP A 1 210 ? 8.875 -19.811 -12.907 1.00 90.44 210 ASP A C 1
ATOM 1687 O O . ASP A 1 210 ? 9.765 -18.969 -12.769 1.00 90.44 210 ASP A O 1
ATOM 1691 N N . ALA A 1 211 ? 8.961 -21.033 -12.382 1.00 87.81 211 ALA A N 1
ATOM 1692 C CA . ALA A 1 211 ? 10.092 -21.500 -11.587 1.00 87.81 211 ALA A CA 1
ATOM 1693 C C . ALA A 1 211 ? 11.403 -21.652 -12.381 1.00 87.81 211 ALA A C 1
ATOM 1695 O O . ALA A 1 211 ? 12.451 -21.890 -11.777 1.00 87.81 211 ALA A O 1
ATOM 1696 N N . THR A 1 212 ? 11.362 -21.558 -13.714 1.00 88.06 212 THR A N 1
ATOM 1697 C CA . THR A 1 212 ? 12.546 -21.649 -14.580 1.00 88.06 212 THR A CA 1
ATOM 1698 C C . THR A 1 212 ? 13.263 -20.311 -14.765 1.00 88.06 212 THR A C 1
ATOM 1700 O O . THR A 1 212 ? 14.432 -20.298 -15.157 1.00 88.06 212 THR A O 1
ATOM 1703 N N . GLU A 1 213 ? 12.607 -19.197 -14.429 1.00 81.88 213 GLU A N 1
ATOM 1704 C CA . GLU A 1 213 ? 13.173 -17.854 -14.535 1.00 81.88 213 GLU A CA 1
ATOM 1705 C C . GLU A 1 213 ? 14.264 -17.600 -13.486 1.00 81.88 213 GLU A C 1
ATOM 1707 O O . GLU A 1 213 ? 14.146 -17.956 -12.312 1.00 81.88 213 GLU A O 1
ATOM 1712 N N . SER A 1 214 ? 15.343 -16.934 -13.904 1.00 78.50 214 SER A N 1
ATOM 1713 C CA . SER A 1 214 ? 16.540 -16.737 -13.068 1.00 78.50 214 SER A CA 1
ATOM 1714 C C . SER A 1 214 ? 16.295 -15.931 -11.781 1.00 78.50 214 SER A C 1
ATOM 1716 O O . SER A 1 214 ? 16.996 -16.115 -10.787 1.00 78.50 214 SER A O 1
ATOM 1718 N N . ASP A 1 215 ? 15.290 -15.060 -11.780 1.00 81.12 215 ASP A N 1
ATOM 1719 C CA . ASP A 1 215 ? 14.878 -14.195 -10.674 1.00 81.12 215 ASP A CA 1
ATOM 1720 C C . ASP A 1 215 ? 13.613 -14.698 -9.949 1.00 81.12 215 ASP A C 1
ATOM 1722 O O . ASP A 1 215 ? 13.092 -14.007 -9.070 1.00 81.12 215 ASP A O 1
ATOM 1726 N N . TYR A 1 216 ? 13.154 -15.922 -10.244 1.00 87.06 216 TYR A N 1
ATOM 1727 C CA . TYR A 1 216 ? 11.981 -16.549 -9.620 1.00 87.06 216 TYR A CA 1
ATOM 1728 C C . TYR A 1 216 ? 12.005 -16.481 -8.088 1.00 87.06 216 TYR A C 1
ATOM 1730 O O . TYR A 1 216 ? 11.033 -16.060 -7.462 1.00 87.06 216 TYR A O 1
ATOM 1738 N N . ALA A 1 217 ? 13.127 -16.859 -7.465 1.00 89.56 217 ALA A N 1
ATOM 1739 C CA . ALA A 1 217 ? 13.235 -16.908 -6.007 1.00 89.56 217 ALA A CA 1
ATOM 1740 C C . ALA A 1 217 ? 13.051 -15.526 -5.355 1.00 89.56 217 ALA A C 1
ATOM 1742 O O . ALA A 1 217 ? 12.475 -15.431 -4.271 1.00 89.56 217 ALA A O 1
ATOM 1743 N N . VAL A 1 218 ? 13.509 -14.463 -6.026 1.00 89.50 218 VAL A N 1
ATOM 1744 C CA . VAL A 1 218 ? 13.348 -13.080 -5.557 1.00 89.50 218 VAL A CA 1
ATOM 1745 C C . VAL A 1 218 ? 11.883 -12.669 -5.660 1.00 89.50 218 VAL A C 1
ATOM 1747 O O . VAL A 1 218 ? 11.304 -12.254 -4.659 1.00 89.50 218 VAL A O 1
ATOM 1750 N N . ARG A 1 219 ? 11.246 -12.876 -6.822 1.00 91.56 219 ARG A N 1
ATOM 1751 C CA . ARG A 1 219 ? 9.827 -12.527 -7.021 1.00 91.56 219 ARG A CA 1
ATOM 1752 C C . ARG A 1 219 ? 8.903 -13.288 -6.075 1.00 91.56 219 ARG A C 1
ATOM 1754 O O . ARG A 1 219 ? 7.993 -12.702 -5.495 1.00 91.56 219 ARG A O 1
ATOM 1761 N N . LEU A 1 220 ? 9.171 -14.575 -5.856 1.00 94.12 220 LEU A N 1
ATOM 1762 C CA . LEU A 1 220 ? 8.426 -15.377 -4.892 1.00 94.12 220 LEU A CA 1
ATOM 1763 C C . LEU A 1 220 ? 8.575 -14.829 -3.464 1.00 94.12 220 LEU A C 1
ATOM 1765 O O . LEU A 1 220 ? 7.585 -14.760 -2.735 1.00 94.12 220 LEU A O 1
ATOM 1769 N N . GLY A 1 221 ? 9.787 -14.419 -3.075 1.00 96.12 221 GLY A N 1
ATOM 1770 C CA . GLY A 1 221 ? 10.046 -13.777 -1.785 1.00 96.12 221 GLY A CA 1
ATOM 1771 C C . GLY A 1 221 ? 9.281 -12.460 -1.619 1.00 96.12 221 GLY A C 1
ATOM 1772 O O . GLY A 1 221 ? 8.665 -12.236 -0.573 1.00 96.12 221 GLY A O 1
ATOM 1773 N N . ASP A 1 222 ? 9.240 -11.631 -2.663 1.00 94.94 222 ASP A N 1
ATOM 1774 C CA . ASP A 1 222 ? 8.461 -10.389 -2.673 1.00 94.94 222 ASP A CA 1
ATOM 1775 C C . ASP A 1 222 ? 6.964 -10.682 -2.495 1.00 94.94 222 ASP A C 1
ATOM 1777 O O . ASP A 1 222 ? 6.310 -10.107 -1.625 1.00 94.94 222 ASP A O 1
ATOM 1781 N N . TYR A 1 223 ? 6.412 -11.638 -3.250 1.00 97.12 223 TYR A N 1
ATOM 1782 C CA . TYR A 1 223 ? 4.988 -11.987 -3.174 1.00 97.12 223 TYR A CA 1
ATOM 1783 C C . TYR A 1 223 ? 4.598 -12.547 -1.808 1.00 97.12 223 TYR A C 1
ATOM 1785 O O . TYR A 1 223 ? 3.544 -12.200 -1.275 1.00 97.12 223 TYR A O 1
ATOM 1793 N N . GLN A 1 224 ? 5.452 -13.375 -1.204 1.00 97.31 224 GLN A N 1
ATOM 1794 C CA . GLN A 1 224 ? 5.243 -13.868 0.158 1.00 97.31 224 GLN A CA 1
ATOM 1795 C C . GLN A 1 224 ? 5.290 -12.736 1.189 1.00 97.31 224 GLN A C 1
ATOM 1797 O O . GLN A 1 224 ? 4.479 -12.719 2.117 1.00 97.31 224 GLN A O 1
ATOM 1802 N N . SER A 1 225 ? 6.190 -11.769 1.005 1.00 97.69 225 SER A N 1
ATOM 1803 C CA . SER A 1 225 ? 6.291 -10.590 1.869 1.00 97.69 225 SER A CA 1
ATOM 1804 C C . SER A 1 225 ? 5.033 -9.723 1.776 1.00 97.69 225 SER A C 1
ATOM 1806 O O . SER A 1 225 ? 4.476 -9.337 2.806 1.00 97.69 225 SER A O 1
ATOM 1808 N N . TYR A 1 226 ? 4.513 -9.494 0.566 1.00 97.75 226 TYR A N 1
ATOM 1809 C CA . TYR A 1 226 ? 3.243 -8.789 0.371 1.00 97.75 226 TYR A CA 1
ATOM 1810 C C . TYR A 1 226 ? 2.059 -9.559 0.954 1.00 97.75 226 TYR A C 1
ATOM 1812 O O . TYR A 1 226 ? 1.206 -8.969 1.613 1.00 97.75 226 TYR A O 1
ATOM 1820 N N . LEU A 1 227 ? 2.013 -10.882 0.782 1.00 97.81 227 LEU A N 1
ATOM 1821 C CA . LEU A 1 227 ? 0.972 -11.714 1.384 1.00 97.81 227 LEU A CA 1
ATOM 1822 C C . LEU A 1 227 ? 0.970 -11.588 2.913 1.00 97.81 227 LEU A C 1
ATOM 1824 O O . LEU A 1 227 ? -0.089 -11.425 3.518 1.00 97.81 227 LEU A O 1
ATOM 1828 N N . LEU A 1 228 ? 2.150 -11.629 3.536 1.00 97.69 228 LEU A N 1
ATOM 1829 C CA . LEU A 1 228 ? 2.293 -11.433 4.974 1.00 97.69 228 LEU A CA 1
ATOM 1830 C C . LEU A 1 228 ? 1.818 -10.037 5.400 1.00 97.69 228 LEU A C 1
ATOM 1832 O O . LEU A 1 228 ? 1.079 -9.928 6.378 1.00 97.69 228 LEU A O 1
ATOM 1836 N N . ALA A 1 229 ? 2.177 -8.990 4.653 1.00 96.44 229 ALA A N 1
ATOM 1837 C CA . ALA A 1 229 ? 1.717 -7.630 4.921 1.00 96.44 229 ALA A CA 1
ATOM 1838 C C . ALA A 1 229 ? 0.180 -7.534 4.897 1.00 96.44 229 ALA A C 1
ATOM 1840 O O . ALA A 1 229 ? -0.413 -7.019 5.844 1.00 96.44 229 ALA A O 1
ATOM 1841 N N . VAL A 1 230 ? -0.481 -8.121 3.892 1.00 97.56 230 VAL A N 1
ATOM 1842 C CA . VAL A 1 230 ? -1.954 -8.170 3.806 1.00 97.56 230 VAL A CA 1
ATOM 1843 C C . VAL A 1 230 ? -2.573 -8.872 5.019 1.00 97.56 230 VAL A C 1
ATOM 1845 O O . VAL A 1 230 ? -3.558 -8.389 5.582 1.00 97.56 230 VAL A O 1
ATOM 1848 N N . LEU A 1 231 ? -1.996 -9.993 5.460 1.00 96.75 231 LEU A N 1
ATOM 1849 C CA . LEU A 1 231 ? -2.474 -10.711 6.646 1.00 96.75 231 LEU A CA 1
ATOM 1850 C C . LEU A 1 231 ? -2.323 -9.873 7.923 1.00 96.75 231 LEU A C 1
ATOM 1852 O O . LEU A 1 231 ? -3.233 -9.859 8.752 1.00 96.75 231 LEU A O 1
ATOM 1856 N N . ILE A 1 232 ? -1.211 -9.146 8.064 1.00 96.44 232 ILE A N 1
ATOM 1857 C CA . ILE A 1 232 ? -0.978 -8.230 9.188 1.00 96.44 232 ILE A CA 1
ATOM 1858 C C . ILE A 1 232 ? -1.990 -7.077 9.165 1.00 96.44 232 ILE A C 1
ATOM 1860 O O . ILE A 1 232 ? -2.551 -6.748 10.209 1.00 96.44 232 ILE A O 1
ATOM 1864 N N . MET A 1 233 ? -2.274 -6.492 7.996 1.00 94.94 233 MET A N 1
ATOM 1865 C CA . MET A 1 233 ? -3.282 -5.434 7.856 1.00 94.94 233 MET A CA 1
ATOM 1866 C C . MET A 1 233 ? -4.678 -5.924 8.261 1.00 94.94 233 MET A C 1
ATOM 1868 O O . MET A 1 233 ? -5.363 -5.248 9.031 1.00 94.94 233 MET A O 1
ATOM 1872 N N . LYS A 1 234 ? -5.074 -7.127 7.816 1.00 96.88 234 LYS A N 1
ATOM 1873 C CA . LYS A 1 234 ? -6.339 -7.757 8.221 1.00 96.88 234 LYS A CA 1
ATOM 1874 C C . LYS A 1 234 ? -6.408 -7.953 9.730 1.00 96.88 234 LYS A C 1
ATOM 1876 O O . LYS A 1 234 ? -7.364 -7.513 10.361 1.00 96.88 234 LYS A O 1
ATOM 1881 N N . PHE A 1 235 ? -5.370 -8.557 10.307 1.00 96.88 235 PHE A N 1
ATOM 1882 C CA . PHE A 1 235 ? -5.291 -8.789 11.746 1.00 96.88 235 PHE A CA 1
ATOM 1883 C C . PHE A 1 235 ? -5.376 -7.479 12.542 1.00 96.88 235 PHE A C 1
ATOM 1885 O O . PHE A 1 235 ? -6.128 -7.398 13.508 1.00 96.88 235 PHE A O 1
ATOM 1892 N N . LYS A 1 236 ? -4.670 -6.427 12.105 1.00 95.00 236 LYS A N 1
ATOM 1893 C CA . LYS A 1 236 ? -4.728 -5.088 12.713 1.00 95.00 236 LYS A CA 1
ATOM 1894 C C . LYS A 1 236 ? -6.151 -4.519 12.694 1.00 95.00 236 LYS A C 1
ATOM 1896 O O . LYS A 1 236 ? -6.591 -3.988 13.713 1.00 95.00 236 LYS A O 1
ATOM 1901 N N . ARG A 1 237 ? -6.872 -4.629 11.570 1.00 94.94 237 ARG A N 1
ATOM 1902 C CA . ARG A 1 237 ? -8.271 -4.176 11.463 1.00 94.94 237 ARG A CA 1
ATOM 1903 C C . ARG A 1 237 ? -9.182 -4.958 12.405 1.00 94.94 237 ARG A C 1
ATOM 1905 O O . ARG A 1 237 ? -9.955 -4.349 13.139 1.00 94.94 237 ARG A O 1
ATOM 1912 N N . ASP A 1 238 ? -9.097 -6.283 12.371 1.00 95.75 238 ASP A N 1
ATOM 1913 C CA . ASP A 1 238 ? -9.979 -7.155 13.149 1.00 95.75 238 ASP A CA 1
ATOM 1914 C C . ASP A 1 238 ? -9.758 -6.928 14.656 1.00 95.75 238 ASP A C 1
ATOM 1916 O O . ASP A 1 238 ? -10.716 -6.715 15.398 1.00 95.75 238 ASP A O 1
ATOM 1920 N N . LEU A 1 239 ? -8.497 -6.799 15.086 1.00 96.44 239 LEU A N 1
ATOM 1921 C CA . LEU A 1 239 ? -8.146 -6.427 16.458 1.00 96.44 239 LEU A CA 1
ATOM 1922 C C . LEU A 1 239 ? -8.701 -5.047 16.849 1.00 96.44 239 LEU A C 1
ATOM 1924 O O . LEU A 1 239 ? -9.216 -4.873 17.951 1.00 96.44 239 LEU A O 1
ATOM 1928 N N . HIS A 1 240 ? -8.616 -4.051 15.963 1.00 95.50 240 HIS A N 1
ATOM 1929 C CA . HIS A 1 240 ? -9.162 -2.717 16.230 1.00 95.50 240 HIS A CA 1
ATOM 1930 C C . HIS A 1 240 ? -10.689 -2.735 16.409 1.00 95.50 240 HIS A C 1
ATOM 1932 O O . HIS A 1 240 ? -11.223 -2.026 17.268 1.00 95.50 240 HIS A O 1
ATOM 1938 N N . ALA A 1 241 ? -11.391 -3.560 15.629 1.00 95.81 241 ALA A N 1
ATOM 1939 C CA . ALA A 1 241 ? -12.829 -3.756 15.762 1.00 95.81 241 ALA A CA 1
ATOM 1940 C C . ALA A 1 241 ? -13.185 -4.430 17.098 1.00 95.81 241 ALA A C 1
ATOM 1942 O O . ALA A 1 241 ? -14.053 -3.931 17.815 1.00 95.81 241 ALA A O 1
ATOM 1943 N N . GLU A 1 242 ? -12.472 -5.494 17.481 1.00 96.94 242 GLU A N 1
ATOM 1944 C CA . GLU A 1 242 ? -12.662 -6.174 18.771 1.00 96.94 242 GLU A CA 1
ATOM 1945 C C . GLU A 1 242 ? -12.409 -5.242 19.964 1.00 96.94 242 GLU A C 1
ATOM 1947 O O . GLU A 1 242 ? -13.210 -5.196 20.897 1.00 96.94 242 GLU A O 1
ATOM 1952 N N . VAL A 1 243 ? -11.336 -4.445 19.923 1.00 97.25 243 VAL A N 1
ATOM 1953 C CA . VAL A 1 243 ? -11.015 -3.472 20.982 1.00 97.25 243 VAL A CA 1
ATOM 1954 C C . VAL A 1 243 ? -12.101 -2.404 21.100 1.00 97.25 243 VAL A C 1
ATOM 1956 O O . VAL A 1 243 ? -12.489 -2.024 22.206 1.00 97.25 243 VAL A O 1
ATOM 1959 N N . THR A 1 244 ? -12.618 -1.925 19.969 1.00 96.94 244 THR A N 1
ATOM 1960 C CA . THR A 1 244 ? -13.693 -0.926 19.947 1.00 96.94 244 THR A CA 1
ATOM 1961 C C . THR A 1 244 ? -14.984 -1.495 20.530 1.00 96.94 244 THR A C 1
ATOM 1963 O O . THR A 1 244 ? -15.625 -0.828 21.344 1.00 96.94 244 THR A O 1
ATOM 1966 N N . GLN A 1 245 ? -15.333 -2.736 20.182 1.00 96.31 245 GLN A N 1
ATOM 1967 C CA . GLN A 1 245 ? -16.486 -3.429 20.756 1.00 96.31 245 GLN A CA 1
ATOM 1968 C C . GLN A 1 245 ? -16.323 -3.620 22.268 1.00 96.31 245 GLN A C 1
ATOM 1970 O O . GLN A 1 245 ? -17.212 -3.255 23.032 1.00 96.31 245 GLN A O 1
ATOM 1975 N N . ALA A 1 246 ? -15.160 -4.094 22.720 1.00 96.12 246 ALA A N 1
ATOM 1976 C CA . ALA A 1 246 ? -14.882 -4.272 24.142 1.00 96.12 246 ALA A CA 1
ATOM 1977 C C . ALA A 1 246 ? -15.005 -2.952 24.924 1.00 96.12 246 ALA A C 1
ATOM 1979 O O . ALA A 1 246 ? -15.555 -2.927 26.026 1.00 96.12 246 ALA A O 1
ATOM 1980 N N . HIS A 1 247 ? -14.548 -1.831 24.354 1.00 95.75 247 HIS A N 1
ATOM 1981 C CA . HIS A 1 247 ? -14.742 -0.514 24.962 1.00 95.75 247 HIS A CA 1
ATOM 1982 C C . HIS A 1 247 ? -16.221 -0.122 25.073 1.00 95.75 247 HIS A C 1
ATOM 1984 O O . HIS A 1 247 ? -16.625 0.425 26.103 1.00 95.75 247 HIS A O 1
ATOM 1990 N N . GLN A 1 248 ? -17.032 -0.401 24.051 1.00 95.62 248 GLN A N 1
ATOM 1991 C CA . GLN A 1 248 ? -18.473 -0.138 24.086 1.00 95.62 248 GLN A CA 1
ATOM 1992 C C . GLN A 1 248 ? -19.181 -1.011 25.131 1.00 95.62 248 GLN A C 1
ATOM 1994 O O . GLN A 1 248 ? -19.987 -0.499 25.913 1.00 95.62 248 GLN A O 1
ATOM 1999 N N . ASP A 1 249 ? -18.818 -2.290 25.219 1.00 96.00 249 ASP A N 1
ATOM 2000 C CA . ASP A 1 249 ? -19.369 -3.223 26.201 1.00 96.00 249 ASP A CA 1
ATOM 2001 C C . ASP A 1 249 ? -19.032 -2.773 27.629 1.00 96.00 249 ASP A C 1
ATOM 2003 O O . ASP A 1 249 ? -19.925 -2.672 28.473 1.00 96.00 249 ASP A O 1
ATOM 2007 N N . ILE A 1 250 ? -17.775 -2.392 27.893 1.00 96.38 250 ILE A N 1
ATOM 2008 C CA . ILE A 1 250 ? -17.346 -1.844 29.191 1.00 96.38 250 ILE A CA 1
ATOM 2009 C C . ILE A 1 250 ? -18.130 -0.575 29.540 1.00 96.38 250 ILE A C 1
ATOM 2011 O O . ILE A 1 250 ? -18.571 -0.422 30.683 1.00 96.38 250 ILE A O 1
ATOM 2015 N N . ALA A 1 251 ? -18.327 0.335 28.582 1.00 95.50 251 ALA A N 1
ATOM 2016 C CA . ALA A 1 251 ? -19.095 1.557 28.807 1.00 95.50 251 ALA A CA 1
ATOM 2017 C C . ALA A 1 251 ? -20.561 1.252 29.164 1.00 95.50 251 ALA A C 1
ATOM 2019 O O . ALA A 1 251 ? -21.100 1.841 30.105 1.00 95.50 251 ALA A O 1
ATOM 2020 N N . SER A 1 252 ? -21.183 0.291 28.474 1.00 95.56 252 SER A N 1
ATOM 2021 C CA . SER A 1 252 ? -22.557 -0.141 28.757 1.00 95.56 252 SER A CA 1
ATOM 2022 C C . SER A 1 252 ? -22.685 -0.799 30.137 1.00 95.56 252 SER A C 1
ATOM 2024 O O . SER A 1 252 ? -23.582 -0.461 30.914 1.00 95.56 252 SER A O 1
ATOM 2026 N N . HIS A 1 253 ? -21.734 -1.666 30.499 1.00 94.44 253 HIS A N 1
ATOM 2027 C CA . HIS A 1 253 ? -21.700 -2.315 31.802 1.00 94.44 253 HIS A CA 1
ATOM 2028 C C . HIS A 1 253 ? -21.508 -1.303 32.925 1.00 94.44 253 HIS A C 1
ATOM 2030 O O . HIS A 1 253 ? -22.232 -1.360 33.919 1.00 94.44 253 HIS A O 1
ATOM 2036 N N . ARG A 1 254 ? -20.606 -0.333 32.750 1.00 95.56 254 ARG A N 1
ATOM 2037 C CA . ARG A 1 254 ? -20.410 0.752 33.715 1.00 95.56 254 ARG A CA 1
ATOM 2038 C C . ARG A 1 254 ? -21.703 1.530 33.954 1.00 95.56 254 ARG A C 1
ATOM 2040 O O . ARG A 1 254 ? -22.073 1.730 35.105 1.00 95.56 254 ARG A O 1
ATOM 2047 N N . HIS A 1 255 ? -22.426 1.882 32.891 1.00 94.56 255 HIS A N 1
ATOM 2048 C CA . HIS A 1 255 ? -23.711 2.568 33.021 1.00 94.56 255 HIS A CA 1
ATOM 2049 C C . HIS A 1 255 ? -24.746 1.730 33.792 1.00 94.56 255 HIS A C 1
ATOM 2051 O O . HIS A 1 255 ? -25.414 2.246 34.686 1.00 94.56 255 HIS A O 1
ATOM 2057 N N . SER A 1 256 ? -24.833 0.424 33.511 1.00 95.12 256 SER A N 1
ATOM 2058 C CA . SER A 1 256 ? -25.749 -0.482 34.222 1.00 95.12 256 SER A CA 1
ATOM 2059 C C . SER A 1 256 ? -25.413 -0.641 35.712 1.00 95.12 256 SER A C 1
ATOM 2061 O O . SER A 1 256 ? -26.313 -0.740 36.553 1.00 95.12 256 SER A O 1
ATOM 2063 N N . ILE A 1 257 ? -24.119 -0.629 36.054 1.00 95.12 257 ILE A N 1
ATOM 2064 C CA . ILE A 1 257 ? -23.638 -0.667 37.437 1.00 95.12 257 ILE A CA 1
ATOM 2065 C C . ILE A 1 257 ? -24.024 0.628 38.147 1.00 95.12 257 ILE A C 1
ATOM 2067 O O . ILE A 1 257 ? -24.605 0.558 39.227 1.00 95.12 257 ILE A O 1
ATOM 2071 N N . ASP A 1 258 ? -23.774 1.786 37.536 1.00 95.00 258 ASP A N 1
ATOM 2072 C CA . ASP A 1 258 ? -24.116 3.088 38.118 1.00 95.00 258 ASP A CA 1
ATOM 2073 C C . ASP A 1 258 ? -25.631 3.214 38.359 1.00 95.00 258 ASP A C 1
ATOM 2075 O O . ASP A 1 258 ? -26.064 3.649 39.430 1.00 95.00 258 ASP A O 1
ATOM 2079 N N . GLU A 1 259 ? -26.463 2.756 37.417 1.00 94.88 259 GLU A N 1
ATOM 2080 C CA . GLU A 1 259 ? -27.920 2.730 37.587 1.00 94.88 259 GLU A CA 1
ATOM 2081 C C . GLU A 1 259 ? -28.341 1.804 38.741 1.00 94.88 259 GLU A C 1
ATOM 2083 O O . GLU A 1 259 ? -29.180 2.167 39.573 1.00 94.88 259 GLU A O 1
ATOM 2088 N N . THR A 1 260 ? -27.739 0.614 38.828 1.00 95.00 260 THR A N 1
ATOM 2089 C CA . THR A 1 260 ? -28.027 -0.360 39.890 1.00 95.00 260 THR A CA 1
ATOM 2090 C C . THR A 1 260 ? -27.608 0.167 41.261 1.00 95.00 260 THR A C 1
ATOM 2092 O O . THR A 1 260 ? -28.387 0.066 42.210 1.00 95.00 260 THR A O 1
ATOM 2095 N N . LEU A 1 261 ? -26.425 0.779 41.365 1.00 94.25 261 LEU A N 1
ATOM 2096 C CA . LEU A 1 261 ? -25.937 1.421 42.587 1.00 94.25 261 LEU A CA 1
ATOM 2097 C C . LEU A 1 261 ? -26.874 2.549 43.024 1.00 94.25 261 LEU A C 1
ATOM 2099 O O . LEU A 1 261 ? -27.261 2.606 44.189 1.00 94.25 261 LEU A O 1
ATOM 2103 N N . THR A 1 262 ? -27.323 3.385 42.084 1.00 95.31 262 THR A N 1
ATOM 2104 C CA . THR A 1 262 ? -28.260 4.483 42.370 1.00 95.31 262 THR A CA 1
ATOM 2105 C C . THR A 1 262 ? -29.599 3.955 42.898 1.00 95.31 262 THR A C 1
ATOM 2107 O O . THR A 1 262 ? -30.122 4.460 43.893 1.00 95.31 262 THR A O 1
ATOM 2110 N N . LYS A 1 263 ? -30.145 2.894 42.284 1.00 93.69 263 LYS A N 1
ATOM 2111 C CA . LYS A 1 263 ? -31.380 2.237 42.750 1.00 93.69 263 LYS A CA 1
ATOM 2112 C C . LYS A 1 263 ? -31.214 1.602 44.130 1.00 93.69 263 LYS A C 1
ATOM 2114 O O . LYS A 1 263 ? -32.101 1.745 44.970 1.00 93.69 263 LYS A O 1
ATOM 2119 N N . GLN A 1 264 ? -30.099 0.914 44.377 1.00 92.81 264 GLN A N 1
ATOM 2120 C CA . GLN A 1 264 ? -29.810 0.314 45.680 1.00 92.81 264 GLN A CA 1
ATOM 2121 C C . GLN A 1 264 ? -29.657 1.374 46.769 1.00 92.81 264 GLN A C 1
ATOM 2123 O O . GLN A 1 264 ? -30.177 1.187 47.866 1.00 92.81 264 GLN A O 1
ATOM 2128 N N . GLN A 1 265 ? -29.008 2.497 46.465 1.00 93.44 265 GLN A N 1
ATOM 2129 C CA . GLN A 1 265 ? -28.837 3.593 47.410 1.00 93.44 265 GLN A CA 1
ATOM 2130 C C . GLN A 1 265 ? -30.179 4.245 47.766 1.00 93.44 265 GLN A C 1
ATOM 2132 O O . GLN A 1 265 ? -30.499 4.364 48.946 1.00 93.44 265 GLN A O 1
ATOM 2137 N N . ALA A 1 266 ? -31.029 4.529 46.773 1.00 93.00 266 ALA A N 1
ATOM 2138 C CA . ALA A 1 266 ? -32.385 5.027 47.018 1.00 93.00 266 ALA A CA 1
ATOM 2139 C C . ALA A 1 266 ? -33.238 4.039 47.842 1.00 93.00 266 ALA A C 1
ATOM 2141 O O . ALA A 1 266 ? -33.978 4.440 48.745 1.00 93.00 266 ALA A O 1
ATOM 2142 N N . ALA A 1 267 ? -33.121 2.733 47.571 1.00 92.88 267 ALA A N 1
ATOM 2143 C CA . ALA A 1 267 ? -33.804 1.698 48.344 1.00 92.88 267 ALA A CA 1
ATOM 2144 C C . ALA A 1 267 ? -33.293 1.626 49.796 1.00 92.88 267 ALA A C 1
ATOM 2146 O O . ALA A 1 267 ? -34.099 1.519 50.727 1.00 92.88 267 ALA A O 1
ATOM 2147 N N . LEU A 1 268 ? -31.978 1.733 50.008 1.00 93.25 268 LEU A N 1
ATOM 2148 C CA . LEU A 1 268 ? -31.364 1.750 51.335 1.00 93.25 268 LEU A CA 1
ATOM 2149 C C . LEU A 1 268 ? -31.822 2.970 52.144 1.00 93.25 268 LEU A C 1
ATOM 2151 O O . LEU A 1 268 ? -32.260 2.803 53.281 1.00 93.25 268 LEU A O 1
ATOM 2155 N N . ASP A 1 269 ? -31.816 4.161 51.543 1.00 91.62 269 ASP A N 1
ATOM 2156 C CA . ASP A 1 269 ? -32.276 5.403 52.179 1.00 91.62 269 ASP A CA 1
ATOM 2157 C C . ASP A 1 269 ? -33.760 5.321 52.574 1.00 91.62 269 ASP A C 1
ATOM 2159 O O . ASP A 1 269 ? -34.157 5.719 53.677 1.00 91.62 269 ASP A O 1
ATOM 2163 N N . SER A 1 270 ? -34.596 4.728 51.714 1.00 90.00 270 SER A N 1
ATOM 2164 C CA . SER A 1 270 ? -36.013 4.492 52.025 1.00 90.00 270 SER A CA 1
ATOM 2165 C C . SER A 1 270 ? -36.204 3.506 53.189 1.00 90.00 270 SER A C 1
ATOM 2167 O O . SER A 1 270 ? -37.047 3.713 54.063 1.00 90.00 270 SER A O 1
ATOM 2169 N N . THR A 1 271 ? -35.373 2.463 53.261 1.00 91.56 271 THR A N 1
ATOM 2170 C CA . THR A 1 271 ? -35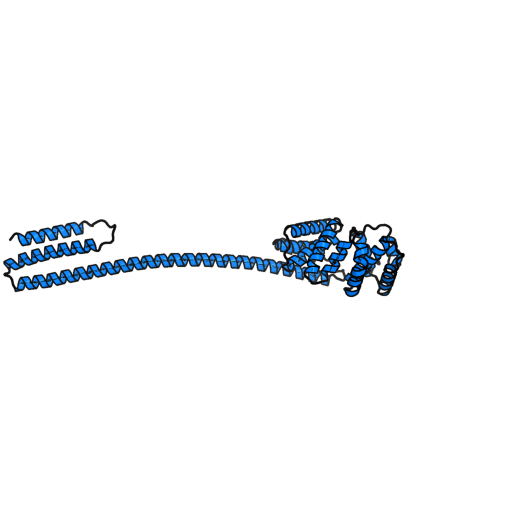.426 1.466 54.340 1.00 91.56 271 THR A CA 1
ATOM 2171 C C . THR A 1 271 ? -34.952 2.070 55.660 1.00 91.56 271 THR A C 1
ATOM 2173 O O . THR A 1 271 ? -35.575 1.864 56.702 1.00 91.56 271 THR A O 1
ATOM 2176 N N . LEU A 1 272 ? -33.875 2.858 55.620 1.00 90.69 272 LEU A N 1
ATOM 2177 C CA . LEU A 1 272 ? -33.293 3.510 56.788 1.00 90.69 272 LEU A CA 1
ATOM 2178 C C . LEU A 1 272 ? -34.239 4.562 57.373 1.00 90.69 272 LEU A C 1
ATOM 2180 O O . LEU A 1 272 ? -34.475 4.562 58.580 1.00 90.69 272 LEU A O 1
ATOM 2184 N N . SER A 1 273 ? -34.846 5.400 56.529 1.00 86.00 273 SER A N 1
ATOM 2185 C CA . SER A 1 273 ? -35.861 6.370 56.966 1.00 86.00 273 SER A CA 1
ATOM 2186 C C . SER A 1 273 ? -37.100 5.686 57.560 1.00 86.00 273 SER A C 1
ATOM 2188 O O . SER A 1 273 ? -37.589 6.104 58.613 1.00 86.00 273 SER A O 1
ATOM 2190 N N . SER A 1 274 ? -37.565 4.581 56.966 1.00 86.00 274 SER A N 1
ATOM 2191 C CA . SER A 1 274 ? -38.658 3.777 57.528 1.00 86.00 274 SER A CA 1
ATOM 2192 C C . SER A 1 274 ? -38.296 3.176 58.893 1.00 86.00 274 SER A C 1
ATOM 2194 O O . SER A 1 274 ? -39.108 3.216 59.819 1.00 86.00 274 SER A O 1
ATOM 2196 N N . ALA A 1 275 ? -37.083 2.639 59.051 1.00 84.56 275 ALA A N 1
ATOM 2197 C CA . ALA A 1 275 ? -36.615 2.071 60.315 1.00 84.56 275 ALA A CA 1
ATOM 2198 C C . ALA A 1 275 ? -36.466 3.142 61.409 1.00 84.56 275 ALA A C 1
ATOM 2200 O O . ALA A 1 275 ? -36.896 2.932 62.543 1.00 84.56 275 ALA A O 1
ATOM 2201 N N . GLN A 1 276 ? -35.918 4.314 61.068 1.00 85.75 276 GLN A N 1
ATOM 2202 C CA . GLN A 1 276 ? -35.828 5.456 61.982 1.00 85.75 276 GLN A CA 1
ATOM 2203 C C . GLN A 1 276 ? -37.214 5.920 62.446 1.00 85.75 276 GLN A C 1
ATOM 2205 O O . GLN A 1 276 ? -37.419 6.103 63.646 1.00 85.75 276 GLN A O 1
ATOM 2210 N N . SER A 1 277 ? -38.178 6.047 61.526 1.00 82.69 277 SER A N 1
ATOM 2211 C CA . SER A 1 277 ? -39.563 6.396 61.871 1.00 82.69 277 SER A CA 1
ATOM 2212 C C . SER A 1 277 ? -40.192 5.351 62.797 1.00 82.69 277 SER A C 1
ATOM 2214 O O . SER A 1 277 ? -40.755 5.702 63.835 1.00 82.69 277 SER A O 1
ATOM 2216 N N . SER A 1 278 ? -40.015 4.059 62.499 1.00 83.00 278 SER A N 1
ATOM 2217 C CA . SER A 1 278 ? -40.496 2.976 63.365 1.00 83.00 278 SER A CA 1
ATOM 2218 C C . SER A 1 278 ? -39.884 3.038 64.770 1.00 83.00 278 SER A C 1
ATOM 2220 O O . SER A 1 278 ? -40.597 2.859 65.756 1.00 83.00 278 SER A O 1
ATOM 2222 N N . ASN A 1 279 ? -38.584 3.317 64.892 1.00 86.69 279 ASN A N 1
ATOM 2223 C CA . ASN A 1 279 ? -37.915 3.431 66.191 1.00 86.69 279 ASN A CA 1
ATOM 2224 C C . ASN A 1 279 ? -38.428 4.629 67.003 1.00 86.69 279 ASN A C 1
ATOM 2226 O O . ASN A 1 279 ? -38.642 4.501 68.210 1.00 86.69 279 ASN A O 1
ATOM 2230 N N . LEU A 1 280 ? -38.679 5.772 66.356 1.00 85.06 280 LEU A N 1
ATOM 2231 C CA . LEU A 1 280 ? -39.293 6.933 67.009 1.00 85.06 280 LEU A CA 1
ATOM 2232 C C . LEU A 1 280 ? -40.720 6.631 67.487 1.00 85.06 280 LEU A C 1
ATOM 2234 O O . LEU A 1 280 ? -41.101 7.067 68.574 1.00 85.06 280 LEU A O 1
ATOM 2238 N N . GLN A 1 281 ? -41.491 5.849 66.724 1.00 82.62 281 GLN A N 1
ATOM 2239 C CA . GLN A 1 281 ? -42.821 5.393 67.140 1.00 82.62 281 GLN A CA 1
ATOM 2240 C C . GLN A 1 281 ? -42.759 4.494 68.380 1.00 82.62 281 GLN A C 1
ATOM 2242 O O . GLN A 1 281 ? -43.524 4.712 69.320 1.00 82.62 281 GLN A O 1
ATOM 2247 N N . PHE A 1 282 ? -41.825 3.535 68.425 1.00 86.31 282 PHE A N 1
ATOM 2248 C CA . PHE A 1 282 ? -41.612 2.705 69.615 1.00 86.31 282 PHE A CA 1
ATOM 2249 C C . PHE A 1 282 ? -41.232 3.546 70.829 1.00 86.31 282 PHE A C 1
ATOM 2251 O O . PHE A 1 282 ? -41.821 3.370 71.894 1.00 86.31 282 PHE A O 1
ATOM 2258 N N . LEU A 1 283 ? -40.290 4.480 70.673 1.00 87.56 283 LEU A N 1
ATOM 2259 C CA . LEU A 1 283 ? -39.866 5.347 71.768 1.00 87.56 283 LEU A CA 1
ATOM 2260 C C . LEU A 1 283 ? -41.041 6.176 72.305 1.00 87.56 283 LEU A C 1
ATOM 2262 O O . LEU A 1 283 ? -41.278 6.175 73.509 1.00 87.56 283 LEU A O 1
ATOM 2266 N N . GLY A 1 284 ? -41.827 6.798 71.420 1.00 84.88 284 GLY A N 1
ATOM 2267 C CA . GLY A 1 284 ? -43.026 7.548 71.804 1.00 84.88 284 GLY A CA 1
ATOM 2268 C C . GLY A 1 284 ? -44.066 6.690 72.532 1.00 84.88 284 GLY A C 1
ATOM 2269 O O . GLY A 1 284 ? -44.609 7.119 73.551 1.00 84.88 284 GLY A O 1
ATOM 2270 N N . PHE A 1 285 ? -44.297 5.455 72.071 1.00 87.25 285 PHE A N 1
ATOM 2271 C CA . PHE A 1 285 ? -45.182 4.500 72.745 1.00 87.25 285 PHE A CA 1
ATOM 2272 C C . PHE A 1 285 ? -44.678 4.131 74.148 1.00 87.25 285 PHE A C 1
ATOM 2274 O O . PHE A 1 285 ? -45.450 4.183 75.105 1.00 87.25 285 PHE A O 1
ATOM 2281 N N . PHE A 1 286 ? -43.390 3.805 74.298 1.00 89.38 286 PHE A N 1
ATOM 2282 C CA . PHE A 1 286 ? -42.809 3.456 75.598 1.00 89.38 286 PHE A CA 1
ATOM 2283 C C . PHE A 1 286 ? -42.816 4.632 76.575 1.00 89.38 286 PHE A C 1
ATOM 2285 O O . PHE A 1 286 ? -43.128 4.440 77.749 1.00 89.38 286 PHE A O 1
ATOM 2292 N N . THR A 1 287 ? -42.523 5.847 76.107 1.00 89.81 287 THR A N 1
ATOM 2293 C CA . THR A 1 287 ? -42.611 7.053 76.937 1.00 89.81 287 THR A CA 1
ATOM 2294 C C . THR A 1 287 ? -44.042 7.285 77.413 1.00 89.81 287 THR A C 1
ATOM 2296 O O . THR A 1 287 ? -44.249 7.480 78.607 1.00 89.81 287 THR A O 1
ATOM 2299 N N . ALA A 1 288 ? -45.035 7.189 76.523 1.00 87.88 288 ALA A N 1
ATOM 2300 C CA . ALA A 1 288 ? -46.444 7.332 76.889 1.00 87.88 288 ALA A CA 1
ATOM 2301 C C . ALA A 1 288 ? -46.894 6.263 77.899 1.00 87.88 288 ALA A C 1
ATOM 2303 O O . ALA A 1 288 ? -47.555 6.583 78.887 1.00 87.88 288 ALA A O 1
ATOM 2304 N N . LEU A 1 289 ? -46.487 5.005 77.698 1.00 88.88 289 LEU A N 1
ATOM 2305 C CA . LEU A 1 289 ? -46.775 3.915 78.628 1.00 88.88 289 LEU A CA 1
ATOM 2306 C C . LEU A 1 289 ? -46.166 4.182 80.011 1.00 88.88 289 LEU A C 1
ATOM 2308 O O . LEU A 1 289 ? -46.861 4.059 81.017 1.00 88.88 289 LEU A O 1
ATOM 2312 N N . LEU A 1 290 ? -44.893 4.586 80.070 1.00 90.69 290 LEU A N 1
ATOM 2313 C CA . LEU A 1 290 ? -44.215 4.888 81.330 1.00 90.69 290 LEU A CA 1
ATOM 2314 C C . LEU A 1 290 ? -44.871 6.077 82.045 1.00 90.69 290 LEU A C 1
ATOM 2316 O O . LEU A 1 290 ? -45.139 5.993 83.241 1.00 90.69 290 LEU A O 1
ATOM 2320 N N . SER A 1 291 ? -45.183 7.155 81.319 1.00 90.75 291 SER A N 1
ATOM 2321 C CA . SER A 1 291 ? -45.892 8.318 81.862 1.00 90.75 291 SER A CA 1
ATOM 2322 C C . SER A 1 291 ? -47.274 7.953 82.400 1.00 90.75 291 SER A C 1
ATOM 2324 O O . SER A 1 291 ? -47.661 8.456 83.452 1.00 90.75 291 SER A O 1
ATOM 2326 N N . PHE A 1 292 ? -48.003 7.057 81.728 1.00 91.19 292 PHE A N 1
ATOM 2327 C CA . PHE A 1 292 ? -49.293 6.566 82.211 1.00 91.19 292 PHE A CA 1
ATOM 2328 C C . PHE A 1 292 ? -49.145 5.729 83.487 1.00 91.19 292 PHE A C 1
ATOM 2330 O O . PHE A 1 292 ? -49.868 5.956 84.456 1.00 91.19 292 PHE A O 1
ATOM 2337 N N . VAL A 1 293 ? -48.189 4.794 83.526 1.00 92.75 293 VAL A N 1
ATOM 2338 C CA . VAL A 1 293 ? -47.920 3.977 84.721 1.00 92.75 293 VAL A CA 1
ATOM 2339 C C . VAL A 1 293 ? -47.533 4.871 85.901 1.00 92.75 293 VAL A C 1
ATOM 2341 O O . VAL A 1 293 ? -48.152 4.787 86.955 1.00 92.75 293 VAL A O 1
ATOM 2344 N N . VAL A 1 294 ? -46.583 5.792 85.724 1.00 92.06 294 VAL A N 1
ATOM 2345 C CA . VAL A 1 294 ? -46.162 6.710 86.794 1.00 92.06 294 VAL A CA 1
ATOM 2346 C C . VAL A 1 294 ? -47.316 7.618 87.230 1.00 92.06 294 VAL A C 1
ATOM 2348 O O . VAL A 1 294 ? -47.608 7.692 88.423 1.00 92.06 294 VAL A O 1
ATOM 2351 N N . GLY A 1 295 ? -48.021 8.248 86.288 1.00 89.88 295 GLY A N 1
ATOM 2352 C CA . GLY A 1 295 ? -49.148 9.132 86.593 1.00 89.88 295 GLY A CA 1
ATOM 2353 C C . GLY A 1 295 ? -50.278 8.412 87.330 1.00 89.88 295 GLY A C 1
ATOM 2354 O O . GLY A 1 295 ? -50.752 8.897 88.353 1.00 89.88 295 GLY A O 1
ATOM 2355 N N . SER A 1 296 ? -50.656 7.213 86.877 1.00 90.75 296 SER A N 1
ATOM 2356 C CA . SER A 1 296 ? -51.683 6.403 87.545 1.00 90.75 296 SER A CA 1
ATOM 2357 C C . SER A 1 296 ? -51.266 5.970 88.954 1.00 90.75 296 SER A C 1
ATOM 2359 O O . SER A 1 296 ? -52.076 6.060 89.875 1.00 90.75 296 SER A O 1
ATOM 2361 N N . THR A 1 297 ? -49.999 5.585 89.165 1.00 91.12 297 THR A N 1
ATOM 2362 C CA . THR A 1 297 ? -49.490 5.252 90.510 1.00 91.12 297 THR A CA 1
ATOM 2363 C C . THR A 1 297 ? -49.483 6.454 91.454 1.00 91.12 297 THR A C 1
ATOM 2365 O O . THR A 1 297 ? -49.863 6.309 92.614 1.00 91.12 297 THR A O 1
ATOM 2368 N N . GLN A 1 298 ? -49.113 7.646 90.967 1.00 90.94 298 GLN A N 1
ATOM 2369 C CA . GLN A 1 298 ? -49.145 8.879 91.758 1.00 90.94 298 GLN A CA 1
ATOM 2370 C C . GLN A 1 298 ? -50.574 9.252 92.160 1.00 90.94 298 GLN A C 1
ATOM 2372 O O . GLN A 1 298 ? -50.821 9.496 93.340 1.00 90.94 298 GLN A O 1
ATOM 2377 N N . ILE A 1 299 ? -51.517 9.227 91.212 1.00 89.62 299 ILE A N 1
ATOM 2378 C CA . ILE A 1 299 ? -52.937 9.516 91.466 1.00 89.62 299 ILE A CA 1
ATOM 2379 C C . ILE A 1 299 ? -53.493 8.567 92.535 1.00 89.62 299 ILE A C 1
ATOM 2381 O O . ILE A 1 299 ? -54.076 9.019 93.518 1.00 89.62 299 ILE A O 1
ATOM 2385 N N . LEU A 1 300 ? -53.246 7.260 92.400 1.00 90.12 300 LEU A N 1
ATOM 2386 C CA . LEU A 1 300 ? -53.728 6.254 93.351 1.00 90.12 300 LEU A CA 1
ATOM 2387 C C . LEU A 1 300 ? -53.129 6.421 94.761 1.00 90.12 300 LEU A C 1
ATOM 2389 O O . LEU A 1 300 ? -53.745 6.023 95.745 1.00 90.12 300 LEU A O 1
ATOM 2393 N N . SER A 1 301 ? -51.926 6.995 94.862 1.00 89.31 301 SER A N 1
ATOM 2394 C CA . SER A 1 301 ? -51.221 7.193 96.135 1.00 89.31 301 SER A CA 1
ATOM 2395 C C . SER A 1 301 ? -51.641 8.446 96.914 1.00 89.31 301 SER A C 1
ATOM 2397 O O . SER A 1 301 ? -51.314 8.561 98.098 1.00 89.31 301 SER A O 1
ATOM 2399 N N . HIS A 1 302 ? -52.320 9.400 96.271 1.00 87.38 302 HIS A N 1
ATOM 2400 C CA . HIS A 1 302 ? -52.629 10.711 96.856 1.00 87.38 302 HIS A CA 1
ATOM 2401 C C . HIS A 1 302 ? -54.119 11.048 96.883 1.00 87.38 302 HIS A C 1
ATOM 2403 O O . HIS A 1 302 ? -54.525 11.860 97.711 1.00 87.38 302 HIS A O 1
ATOM 2409 N N . GLU A 1 303 ? -54.932 10.402 96.048 1.00 87.56 303 GLU A N 1
ATOM 2410 C CA . GLU A 1 303 ? -56.370 10.647 95.979 1.00 87.56 303 GLU A CA 1
ATOM 2411 C C . GLU A 1 303 ? -57.191 9.491 96.581 1.00 87.56 303 GLU A C 1
ATOM 2413 O O . GLU A 1 303 ? -56.780 8.327 96.525 1.00 87.56 303 GLU A O 1
ATOM 2418 N N . PRO A 1 304 ? -58.386 9.768 97.136 1.00 87.81 304 PRO A N 1
ATOM 2419 C CA . PRO A 1 304 ? -59.336 8.732 97.528 1.00 87.81 304 PRO A CA 1
ATOM 2420 C C . PRO A 1 304 ? -59.720 7.845 96.337 1.00 87.81 304 PRO A C 1
ATOM 2422 O O . PRO A 1 304 ? -59.882 8.334 95.219 1.00 87.81 304 PRO A O 1
ATOM 2425 N N . LEU A 1 305 ? -59.955 6.552 96.590 1.00 81.81 305 LEU A N 1
ATOM 2426 C CA . LEU A 1 305 ? -60.178 5.536 95.548 1.00 81.81 305 LEU A CA 1
ATOM 2427 C C . LEU A 1 305 ? -61.254 5.933 94.517 1.00 81.81 305 LEU A C 1
ATOM 2429 O O . LEU A 1 305 ? -61.075 5.714 93.323 1.00 81.81 305 LEU A O 1
ATOM 2433 N N . ALA A 1 306 ? -62.340 6.561 94.982 1.00 81.81 306 ALA A N 1
ATOM 2434 C CA . ALA A 1 306 ? -63.446 7.007 94.137 1.00 81.81 306 ALA A CA 1
ATOM 2435 C C . ALA A 1 306 ? -63.043 8.123 93.156 1.00 81.81 306 ALA A C 1
ATOM 2437 O O . ALA A 1 306 ? -63.530 8.150 92.035 1.00 81.81 306 ALA A O 1
ATOM 2438 N N . VAL A 1 307 ? -62.141 9.026 93.547 1.00 83.25 307 VAL A N 1
ATOM 2439 C CA . VAL A 1 307 ? -61.671 10.132 92.692 1.00 83.25 307 VAL A CA 1
ATOM 2440 C C . VAL A 1 307 ? -60.530 9.657 91.781 1.00 83.25 307 VAL A C 1
ATOM 2442 O O . VAL A 1 307 ? -60.455 10.038 90.612 1.00 83.25 307 VAL A O 1
ATOM 2445 N N . ALA A 1 308 ? -59.677 8.761 92.286 1.00 85.12 308 ALA A N 1
ATOM 2446 C CA . ALA A 1 308 ? -58.557 8.191 91.544 1.00 85.12 308 ALA A CA 1
ATOM 2447 C C . ALA A 1 308 ? -58.997 7.400 90.297 1.00 85.12 308 ALA A C 1
ATOM 2449 O O . ALA A 1 308 ? -58.357 7.509 89.252 1.00 85.12 308 ALA A O 1
ATOM 2450 N N . GLU A 1 309 ? -60.095 6.641 90.372 1.00 85.81 309 GLU A N 1
ATOM 2451 C CA . GLU A 1 309 ? -60.638 5.883 89.233 1.00 85.81 309 GLU A CA 1
ATOM 2452 C C . GLU A 1 309 ? -60.986 6.795 88.041 1.00 85.81 309 GLU A C 1
ATOM 2454 O O . GLU A 1 309 ? -60.577 6.534 86.905 1.00 85.81 309 GLU A O 1
ATOM 2459 N N . HIS A 1 310 ? -61.666 7.911 88.312 1.00 86.69 310 HIS A N 1
ATOM 2460 C CA . HIS A 1 310 ? -62.084 8.889 87.305 1.00 86.69 310 HIS A CA 1
ATOM 2461 C C . HIS A 1 310 ? -60.880 9.618 86.687 1.00 86.69 310 HIS A C 1
ATOM 2463 O O . HIS A 1 310 ? -60.771 9.750 85.463 1.00 86.69 310 HIS A O 1
ATOM 2469 N N . LEU A 1 311 ? -59.905 10.013 87.511 1.00 86.44 311 LEU A N 1
ATOM 2470 C CA . LEU A 1 311 ? -58.657 10.637 87.053 1.00 86.44 311 LEU A CA 1
ATOM 2471 C C . LEU A 1 311 ? -57.797 9.691 86.199 1.00 86.44 311 LEU A C 1
ATOM 2473 O O . LEU A 1 311 ? -57.214 10.114 85.203 1.00 86.44 311 LEU A O 1
ATOM 2477 N N . ILE A 1 312 ? -57.736 8.400 86.533 1.00 89.50 312 ILE A N 1
ATOM 2478 C CA . ILE A 1 312 ? -56.995 7.413 85.734 1.00 89.50 312 ILE A CA 1
ATOM 2479 C C . ILE A 1 312 ? -57.707 7.142 84.400 1.00 89.50 312 ILE A C 1
ATOM 2481 O O . ILE A 1 312 ? -57.035 7.037 83.371 1.00 89.50 312 ILE A O 1
ATOM 2485 N N . MET A 1 313 ? -59.046 7.084 84.377 1.00 87.38 313 MET A N 1
ATOM 2486 C CA . MET A 1 313 ? -59.811 6.938 83.129 1.00 87.38 313 MET A CA 1
ATOM 2487 C C . MET A 1 313 ? -59.654 8.147 82.201 1.00 87.38 313 MET A C 1
ATOM 2489 O O . MET A 1 313 ? -59.410 7.970 81.004 1.00 87.38 313 MET A O 1
ATOM 2493 N N . THR A 1 314 ? -59.722 9.369 82.738 1.00 89.19 314 THR A N 1
ATOM 2494 C CA . THR A 1 314 ? -59.481 10.589 81.949 1.00 89.19 314 THR A CA 1
ATOM 2495 C C . THR A 1 314 ? -58.047 10.647 81.428 1.00 89.19 314 THR A C 1
ATOM 2497 O O . THR A 1 314 ? -57.844 10.875 80.234 1.00 89.19 314 THR A O 1
ATOM 2500 N N . LEU A 1 315 ? -57.051 10.354 82.271 1.00 89.19 315 LEU A N 1
ATOM 2501 C CA . LEU A 1 315 ? -55.645 10.285 81.868 1.00 89.19 315 LEU A CA 1
ATOM 2502 C C . LEU A 1 315 ? -55.420 9.239 80.766 1.00 89.19 315 LEU A C 1
ATOM 2504 O O . LEU A 1 315 ? -54.744 9.523 79.778 1.00 89.19 315 LEU A O 1
ATOM 2508 N N . GLY A 1 316 ? -56.012 8.049 80.902 1.00 88.38 316 GLY A N 1
ATOM 2509 C CA . GLY A 1 316 ? -55.930 6.978 79.909 1.00 88.38 316 GLY A CA 1
ATOM 2510 C C . GLY A 1 316 ? -56.568 7.364 78.575 1.00 88.38 316 GLY A C 1
ATOM 2511 O O . GLY A 1 316 ? -55.970 7.142 77.523 1.00 88.38 316 GLY A O 1
ATOM 2512 N N . GLY A 1 317 ? -57.737 8.009 78.609 1.00 87.50 317 GLY A N 1
ATOM 2513 C CA . GLY A 1 317 ? -58.416 8.505 77.412 1.00 87.50 317 GLY A CA 1
ATOM 2514 C C . GLY A 1 317 ? -57.618 9.586 76.676 1.00 87.50 317 GLY A C 1
ATOM 2515 O O . GLY A 1 317 ? -57.429 9.488 75.461 1.00 87.50 317 GLY A O 1
ATOM 2516 N N . VAL A 1 318 ? -57.081 10.578 77.401 1.00 88.94 318 VAL A N 1
ATOM 2517 C CA . VAL A 1 318 ? -56.227 11.633 76.821 1.00 88.94 318 VAL A CA 1
ATOM 2518 C C . VAL A 1 318 ? -54.950 11.033 76.238 1.00 88.94 318 VAL A C 1
ATOM 2520 O O . VAL A 1 318 ? -54.592 11.346 75.102 1.00 88.94 318 VAL A O 1
ATOM 2523 N N . MET A 1 319 ? -54.291 10.129 76.968 1.00 87.81 319 MET A N 1
ATOM 2524 C CA . MET A 1 319 ? -53.072 9.465 76.506 1.00 87.81 319 MET A CA 1
ATOM 2525 C C . MET A 1 319 ? -53.317 8.691 75.206 1.00 87.81 319 MET A C 1
ATOM 2527 O O . MET A 1 319 ? -52.536 8.807 74.266 1.00 87.81 319 MET A O 1
ATOM 2531 N N . LEU A 1 320 ? -54.424 7.948 75.114 1.00 87.06 320 LEU A N 1
ATOM 2532 C CA . LEU A 1 320 ? -54.774 7.159 73.932 1.00 87.06 320 LEU A CA 1
ATOM 2533 C C . LEU A 1 320 ? -55.031 8.060 72.713 1.00 87.06 320 LEU A C 1
ATOM 2535 O O . LEU A 1 320 ? -54.544 7.767 71.621 1.00 87.06 320 LEU A O 1
ATOM 2539 N N . MET A 1 321 ? -55.704 9.200 72.901 1.00 87.75 321 MET A N 1
ATOM 2540 C CA . MET A 1 321 ? -55.882 10.197 71.838 1.00 87.75 321 MET A CA 1
ATOM 2541 C C . MET A 1 321 ? -54.554 10.810 71.378 1.00 87.75 321 MET A C 1
ATOM 2543 O O . MET A 1 321 ? -54.333 10.937 70.175 1.00 87.75 321 MET A O 1
ATOM 2547 N N . VAL A 1 322 ? -53.649 11.146 72.305 1.00 87.25 322 VAL A N 1
ATOM 2548 C CA . VAL A 1 322 ? -52.312 11.673 71.975 1.00 87.25 322 VAL A CA 1
ATOM 2549 C C . VAL A 1 322 ? -51.483 10.633 71.217 1.00 87.25 322 VAL A C 1
ATOM 2551 O O . VAL A 1 322 ? -50.830 10.974 70.234 1.00 87.25 322 VAL A O 1
ATOM 2554 N N . LEU A 1 323 ? -51.550 9.359 71.608 1.00 85.00 323 LEU A N 1
ATOM 2555 C CA . LEU A 1 323 ? -50.818 8.262 70.965 1.00 85.00 323 LEU A CA 1
ATOM 2556 C C . LEU A 1 323 ? -51.338 7.993 69.540 1.00 85.00 323 LEU A C 1
ATOM 2558 O O . LEU A 1 323 ? -50.553 7.811 68.604 1.00 85.00 323 LEU A O 1
ATOM 2562 N N . VAL A 1 324 ? -52.658 8.057 69.337 1.00 85.81 324 VAL A N 1
ATOM 2563 C CA . VAL A 1 324 ? -53.263 7.994 67.995 1.00 85.81 324 VAL A CA 1
ATOM 2564 C C . VAL A 1 324 ? -52.903 9.233 67.162 1.00 85.81 324 VAL A C 1
ATOM 2566 O O . VAL A 1 324 ? -52.534 9.099 65.999 1.00 85.81 324 VAL A O 1
ATOM 2569 N N . GLY A 1 325 ? -52.926 10.433 67.746 1.00 84.12 325 GLY A N 1
ATOM 2570 C CA . GLY A 1 325 ? -52.517 11.664 67.059 1.00 84.12 325 GLY A CA 1
ATOM 2571 C C . GLY A 1 325 ? -51.045 11.646 66.631 1.00 84.12 325 GLY A C 1
ATOM 2572 O O . GLY A 1 325 ? -50.716 11.986 65.497 1.00 84.12 325 GLY A O 1
ATOM 2573 N N . PHE A 1 326 ? -50.154 11.169 67.499 1.00 83.50 326 PHE A N 1
ATOM 2574 C CA . PHE A 1 326 ? -48.727 11.032 67.211 1.00 83.50 326 PHE A CA 1
ATOM 2575 C C . PHE A 1 326 ? -48.453 10.029 66.082 1.00 83.50 326 PHE A C 1
ATOM 2577 O O . PHE A 1 326 ? -47.684 10.315 65.162 1.00 83.50 326 PHE A O 1
ATOM 2584 N N . THR A 1 327 ? -49.131 8.877 66.103 1.00 79.50 327 THR A N 1
ATOM 2585 C CA . THR A 1 327 ? -49.016 7.872 65.030 1.00 79.50 327 THR A CA 1
ATOM 2586 C C . THR A 1 327 ? -49.587 8.359 63.695 1.00 79.50 327 THR A C 1
ATOM 2588 O O . THR A 1 327 ? -49.088 7.955 62.646 1.00 79.50 327 THR A O 1
ATOM 2591 N N . MET A 1 328 ? -50.568 9.270 63.701 1.00 78.75 328 MET A N 1
ATOM 2592 C CA . MET A 1 328 ? -51.047 9.936 62.482 1.00 78.75 328 MET A CA 1
ATOM 2593 C C . MET A 1 328 ? -50.020 10.908 61.889 1.00 78.75 328 MET A C 1
ATOM 2595 O O . MET A 1 328 ? -49.847 10.926 60.672 1.00 78.75 328 MET A O 1
ATOM 2599 N N . VAL A 1 329 ? -49.333 11.698 62.722 1.00 80.69 329 VAL A N 1
ATOM 2600 C CA . VAL A 1 329 ? -48.348 12.703 62.271 1.00 80.69 329 VAL A CA 1
ATOM 2601 C C . VAL A 1 329 ? -47.078 12.056 61.707 1.00 80.69 329 VAL A C 1
ATOM 2603 O O . VAL A 1 329 ? -46.523 12.542 60.728 1.00 80.69 329 VAL A O 1
ATOM 2606 N N . MET A 1 330 ? -46.632 10.939 62.285 1.00 73.81 330 MET A N 1
ATOM 2607 C CA . MET A 1 330 ? -45.418 10.214 61.869 1.00 73.81 330 MET A CA 1
ATOM 2608 C C . MET A 1 330 ? -45.586 9.374 60.588 1.00 73.81 330 MET A C 1
ATOM 2610 O O . MET A 1 330 ? -44.665 8.651 60.193 1.00 73.81 330 MET A O 1
ATOM 2614 N N . ARG A 1 331 ? -46.758 9.408 59.945 1.00 70.88 331 ARG A N 1
ATOM 2615 C CA . ARG A 1 331 ? -47.071 8.525 58.821 1.00 70.88 331 ARG A CA 1
ATOM 2616 C C . ARG A 1 331 ? -46.559 9.096 57.488 1.00 70.88 331 ARG A C 1
ATOM 2618 O O . ARG A 1 331 ? -46.753 10.283 57.228 1.00 70.88 331 ARG A O 1
ATOM 2625 N N . PRO A 1 332 ? -45.964 8.269 56.607 1.00 63.75 332 PRO A N 1
ATOM 2626 C CA . PRO A 1 332 ? -45.564 8.726 55.281 1.00 63.75 332 PRO A CA 1
ATOM 2627 C C . PRO A 1 332 ? -46.767 9.247 54.475 1.00 63.75 332 PRO A C 1
ATOM 2629 O O . PRO A 1 332 ? -47.856 8.663 54.506 1.00 63.75 332 PRO A O 1
ATOM 2632 N N . ALA A 1 333 ? -46.567 10.348 53.748 1.00 57.19 333 ALA A N 1
ATOM 2633 C CA . ALA A 1 333 ? -47.601 10.983 52.936 1.00 57.19 333 ALA A CA 1
ATOM 2634 C C . ALA A 1 333 ? -48.121 10.031 51.837 1.00 57.19 333 ALA A C 1
ATOM 2636 O O . ALA A 1 333 ? -47.333 9.421 51.119 1.00 57.19 333 ALA A O 1
ATOM 2637 N N . GLY A 1 334 ? -49.450 9.920 51.693 1.00 60.22 334 GLY A N 1
ATOM 2638 C CA . GLY A 1 334 ? -50.101 9.183 50.595 1.00 60.22 334 GLY A CA 1
ATOM 2639 C C . GLY A 1 334 ? -50.831 7.883 50.964 1.00 60.22 334 GLY A C 1
ATOM 2640 O O . GLY A 1 334 ? -51.395 7.246 50.078 1.00 60.22 334 GLY A O 1
ATOM 2641 N N . GLN A 1 335 ? -50.883 7.481 52.241 1.00 65.88 335 GLN A N 1
ATOM 2642 C CA . GLN A 1 335 ? -51.539 6.230 52.658 1.00 65.88 335 GLN A CA 1
ATOM 2643 C C . GLN A 1 335 ? -52.891 6.459 53.372 1.00 65.88 335 GLN A C 1
ATOM 2645 O O . GLN A 1 335 ? -52.992 7.253 54.309 1.00 65.88 335 GLN A O 1
ATOM 2650 N N . SER A 1 336 ? -53.948 5.736 52.967 1.00 71.19 336 SER A N 1
ATOM 2651 C CA . SER A 1 336 ? -55.315 5.882 53.507 1.00 71.19 336 SER A CA 1
ATOM 2652 C C . SER A 1 336 ? -55.424 5.486 54.983 1.00 71.19 336 SER A C 1
ATOM 2654 O O . SER A 1 3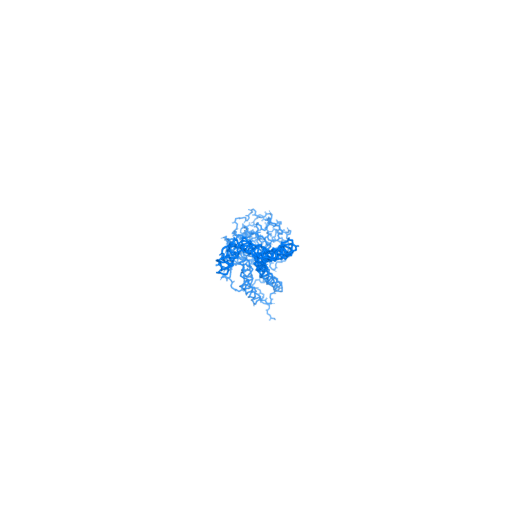36 ? -54.728 4.581 55.451 1.00 71.19 336 SER A O 1
ATOM 2656 N N . TRP A 1 337 ? -56.301 6.149 55.738 1.00 72.12 337 TRP A N 1
ATOM 2657 C CA . TRP A 1 337 ? -56.439 5.975 57.188 1.00 72.12 337 TRP A CA 1
ATOM 2658 C C . TRP A 1 337 ? -57.142 4.648 57.511 1.00 72.12 337 TRP A C 1
ATOM 2660 O O . TRP A 1 337 ? -58.304 4.480 57.136 1.00 72.12 337 TRP A O 1
ATOM 2670 N N . PRO A 1 338 ? -56.483 3.685 58.181 1.00 76.81 338 PRO A N 1
ATOM 2671 C CA . PRO A 1 338 ? -57.161 2.466 58.587 1.00 76.81 338 PRO A CA 1
ATOM 2672 C C . PRO A 1 338 ? -58.229 2.780 59.639 1.00 76.81 338 PRO A C 1
ATOM 2674 O O . PRO A 1 338 ? -58.066 3.649 60.499 1.00 76.81 338 PRO A O 1
ATOM 2677 N N . LYS A 1 339 ? -59.338 2.038 59.572 1.00 80.25 339 LYS A N 1
ATOM 2678 C CA . LYS A 1 339 ? -60.508 2.216 60.449 1.00 80.25 339 LYS A CA 1
ATOM 2679 C C . LYS A 1 339 ? -60.173 2.059 61.942 1.00 80.25 339 LYS A C 1
ATOM 2681 O O . LYS A 1 339 ? -60.895 2.585 62.782 1.00 80.25 339 LYS A O 1
ATOM 2686 N N . SER A 1 340 ? -59.068 1.387 62.269 1.00 77.94 340 SER A N 1
ATOM 2687 C CA . SER A 1 340 ? -58.579 1.185 63.637 1.00 77.94 340 SER A CA 1
ATOM 2688 C C . SER A 1 340 ? -58.202 2.483 64.356 1.00 77.94 340 SER A C 1
ATOM 2690 O O . SER A 1 340 ? -58.451 2.587 65.552 1.00 77.94 340 SER A O 1
ATOM 2692 N N . TYR A 1 341 ? -57.667 3.495 63.662 1.00 82.19 341 TYR A N 1
ATOM 2693 C CA . TYR A 1 341 ? -57.323 4.768 64.311 1.00 82.19 341 TYR A CA 1
ATOM 2694 C C . TYR A 1 341 ? -58.562 5.565 64.718 1.00 82.19 341 TYR A C 1
ATOM 2696 O O . TYR A 1 341 ? -58.600 6.138 65.803 1.00 82.19 341 TYR A O 1
ATOM 2704 N N . TRP A 1 342 ? -59.598 5.558 63.876 1.00 82.69 342 TRP A N 1
ATOM 2705 C CA . TRP A 1 342 ? -60.880 6.185 64.196 1.00 82.69 342 TRP A CA 1
ATOM 2706 C C . TRP A 1 342 ? -61.567 5.500 65.376 1.00 82.69 342 TRP A C 1
ATOM 2708 O O . TRP A 1 342 ? -62.099 6.179 66.250 1.00 82.69 342 TRP A O 1
ATOM 2718 N N . ALA A 1 343 ? -61.494 4.168 65.439 1.00 83.62 343 ALA A N 1
ATOM 2719 C CA . ALA A 1 343 ? -61.953 3.416 66.600 1.00 83.62 343 ALA A CA 1
ATOM 2720 C C . ALA A 1 343 ? -61.154 3.784 67.865 1.00 83.62 343 ALA A C 1
ATOM 2722 O O . ALA A 1 343 ? -61.753 4.022 68.908 1.00 83.62 343 ALA A O 1
ATOM 2723 N N . GLY A 1 344 ? -59.825 3.904 67.765 1.00 83.94 344 GLY A N 1
ATOM 2724 C CA . GLY A 1 344 ? -58.966 4.334 68.873 1.00 83.94 344 GLY A CA 1
ATOM 2725 C C . GLY A 1 344 ? -59.316 5.731 69.394 1.00 83.94 344 GLY A C 1
ATOM 2726 O O . GLY A 1 344 ? -59.507 5.902 70.592 1.00 83.94 344 GLY A O 1
ATOM 2727 N N . LEU A 1 345 ? -59.492 6.715 68.506 1.00 86.06 345 LEU A N 1
ATOM 2728 C CA . LEU A 1 345 ? -59.941 8.061 68.886 1.00 86.06 345 LEU A CA 1
ATOM 2729 C C . LEU A 1 345 ? -61.318 8.041 69.557 1.00 86.06 345 LEU A C 1
ATOM 2731 O O . LEU A 1 345 ? -61.488 8.673 70.594 1.00 86.06 345 LEU A O 1
ATOM 2735 N N . ALA A 1 346 ? -62.283 7.296 69.010 1.00 86.88 346 ALA A N 1
ATOM 2736 C CA . ALA A 1 346 ? -63.619 7.184 69.595 1.00 86.88 346 ALA A CA 1
ATOM 2737 C C . ALA A 1 346 ? -63.584 6.578 71.009 1.00 86.88 346 ALA A C 1
ATOM 2739 O O . ALA A 1 346 ? -64.250 7.086 71.909 1.00 86.88 346 ALA A O 1
ATOM 2740 N N . VAL A 1 347 ? -62.766 5.541 71.222 1.00 88.38 347 VAL A N 1
ATOM 2741 C CA . VAL A 1 347 ? -62.544 4.944 72.548 1.00 88.38 347 VAL A CA 1
ATOM 2742 C C . VAL A 1 347 ? -61.867 5.940 73.490 1.00 88.38 347 VAL A C 1
ATOM 2744 O O . VAL A 1 347 ? -62.307 6.087 74.625 1.00 88.38 347 VAL A O 1
ATOM 2747 N N . GLY A 1 348 ? -60.848 6.668 73.026 1.00 88.50 348 GLY A N 1
ATOM 2748 C CA . GLY A 1 348 ? -60.178 7.702 73.818 1.00 88.50 348 GLY A CA 1
ATOM 2749 C C . GLY A 1 348 ? -61.138 8.804 74.275 1.00 88.50 348 GLY A C 1
ATOM 2750 O O . GLY A 1 348 ? -61.196 9.111 75.464 1.00 88.50 348 GLY A O 1
ATOM 2751 N N . VAL A 1 349 ? -61.963 9.325 73.360 1.00 89.56 349 VAL A N 1
ATOM 2752 C CA . VAL A 1 349 ? -63.006 10.320 73.663 1.00 89.56 349 VAL A CA 1
ATOM 2753 C C . VAL A 1 349 ? -64.016 9.762 74.667 1.00 89.56 349 VAL A C 1
ATOM 2755 O O . VAL A 1 349 ? -64.328 10.423 75.657 1.00 89.56 349 VAL A O 1
ATOM 2758 N N . MET A 1 350 ? -64.488 8.530 74.464 1.00 89.06 350 MET A N 1
ATOM 2759 C CA . MET A 1 350 ? -65.439 7.882 75.370 1.00 89.06 350 MET A CA 1
ATOM 2760 C C . MET A 1 350 ? -64.866 7.714 76.784 1.00 89.06 350 MET A C 1
ATOM 2762 O O . MET A 1 350 ? -65.560 8.017 77.749 1.00 89.06 350 MET A O 1
ATOM 2766 N N . LEU A 1 351 ? -63.601 7.301 76.912 1.00 87.94 351 LEU A N 1
ATOM 2767 C CA . LEU A 1 351 ? -62.913 7.177 78.203 1.00 87.94 351 LEU A CA 1
ATOM 2768 C C . LEU A 1 351 ? -62.742 8.535 78.896 1.00 87.94 351 LEU A C 1
ATOM 2770 O O . LEU A 1 351 ? -62.976 8.640 80.098 1.00 87.94 351 LEU A O 1
ATOM 2774 N N . THR A 1 352 ? -62.399 9.592 78.148 1.00 88.88 352 THR A N 1
ATOM 2775 C CA . THR A 1 352 ? -62.298 10.942 78.728 1.00 88.88 352 THR A CA 1
ATOM 2776 C C . THR A 1 352 ? -63.632 11.489 79.206 1.00 88.88 352 THR A C 1
ATOM 2778 O O . THR A 1 352 ? -63.699 12.050 80.293 1.00 88.88 352 THR A O 1
ATOM 2781 N N . LEU A 1 353 ? -64.699 11.308 78.426 1.00 86.88 353 LEU A N 1
ATOM 2782 C CA . LEU A 1 353 ? -66.033 11.761 78.809 1.00 86.88 353 LEU A CA 1
ATOM 2783 C C . LEU A 1 353 ? -66.584 10.930 79.970 1.00 86.88 353 LEU A C 1
ATOM 2785 O O . LEU A 1 353 ? -67.165 11.493 80.888 1.00 86.88 353 LEU A O 1
ATOM 2789 N N . GLY A 1 354 ? -66.352 9.614 79.972 1.00 82.69 354 GLY A N 1
ATOM 2790 C CA . GLY A 1 354 ? -66.757 8.726 81.061 1.00 82.69 354 GLY A CA 1
ATOM 2791 C C . GLY A 1 354 ? -66.109 9.089 82.396 1.00 82.69 354 GLY A C 1
ATOM 2792 O O . GLY A 1 354 ? -66.792 9.107 83.412 1.00 82.69 354 GLY A O 1
ATOM 2793 N N . GLY A 1 355 ? -64.824 9.455 82.393 1.00 81.19 355 GLY A N 1
ATOM 2794 C CA . GLY A 1 355 ? -64.130 9.893 83.606 1.00 81.19 355 GLY A CA 1
ATOM 2795 C C . GLY A 1 355 ? -64.431 11.335 84.050 1.00 81.19 355 GLY A C 1
ATOM 2796 O O . GLY A 1 355 ? -64.018 11.710 85.137 1.00 81.19 355 GLY A O 1
ATOM 2797 N N . LEU A 1 356 ? -65.117 12.149 83.237 1.00 79.81 356 LEU A N 1
ATOM 2798 C CA . LEU A 1 356 ? -65.504 13.533 83.571 1.00 79.81 356 LEU A CA 1
ATOM 2799 C C . LEU A 1 356 ? -66.928 13.655 84.141 1.00 79.81 356 LEU A C 1
ATOM 2801 O O . LEU A 1 356 ? -67.287 14.713 84.654 1.00 79.81 356 LEU A O 1
ATOM 2805 N N . VAL A 1 357 ? -67.766 12.628 83.970 1.00 74.94 357 VAL A N 1
ATOM 2806 C CA . VAL A 1 357 ? -69.222 12.705 84.205 1.00 74.94 357 VAL A CA 1
ATOM 2807 C C . VAL A 1 357 ? -69.643 12.290 85.627 1.00 74.94 357 VAL A C 1
ATOM 2809 O O . VAL A 1 357 ? -70.807 12.469 85.985 1.00 74.94 357 VAL A O 1
ATOM 2812 N N . HIS A 1 358 ? -68.720 11.852 86.481 1.00 53.81 358 HIS A N 1
ATOM 2813 C CA . HIS A 1 358 ? -68.944 11.542 87.900 1.00 53.81 358 HIS A CA 1
ATOM 2814 C C . HIS A 1 358 ? -67.723 11.924 88.739 1.00 53.81 358 HIS A C 1
ATOM 2816 O O . HIS A 1 358 ? -67.880 11.952 89.983 1.00 53.81 358 HIS A O 1
#

Radius of gyration: 49.94 Å; chains: 1; bounding box: 102×48×136 Å